Protein AF-L5N7V8-F1 (afdb_monomer_lite)

Radius of gyration: 21.89 Å; chains: 1; bounding box: 56×43×58 Å

Sequence (248 aa):
MGAIWVKRGDLVARTGDVVGYKSGLGLTKEEFDDIIPKEYHNYWHGENNGMLRIRSEEFEEIIAHSLYEVGNIQTPSIAPSSIRLFHKYKGNEELLYIFEELFREFIELLKSSTEAPKVLKKNTIDPSPVIIKAKEKYGLSGLIVAQDIIEGHISDNHRNPWNKIRRIKWKDTKELKGLFKDESLETLYGKFLDQRYIDYLDKNFDSLGNIHWRKFEGLTCEFFERQGYKVEIGEGRNDDGGIDARVW

Secondary structure (DSSP, 8-state):
--EEEEEHHHHHHHHHHHHHHHHSEE--HHHHHHHS-GGGHHHHSS-TT-EEEEEHHHHHHHHHHHHHHTTSSS----S-HHHHHHHHHTT-HHHHHHHHHHHHHHHHHHHHHHH-TTGGGS-----HHHHHHHHHHHHHHHHHHHHHHHHHHHHHHHH-TTS---SS--SS-EETTHHHH------SSSSSS-HHHHHHHHH-GGGGGGS-HHHHHHHHHHHHHHTT--EEE---SS-TT---EEE-

pLDDT: mean 91.47, std 10.76, range [45.59, 98.12]

Foldseek 3Di:
DDKDKDFLLVLLVLLQVLLCQFLLEGEDLVRLVVQFDPVCCVSNDDDRRDIDIDGLVVSLLRLLSSCVLLLNAVDSDLPQLLVVLCVVPVVPPVLNVLLVVLLVVVVVQVVVCVPDPVNVVPPDRDLVVSLVVLCVVPNPSRNVSSVSSVVSVLRSQSSRSVDSRHPDRDPHHHYLCCQQPPLDQDEPCFDRHHVSNVSNCVSVVVCLVRGDPNSVLSVVQRVLVVVVWDKDAWPDDDDDPDDGMDTD

Structure (mmCIF, N/CA/C/O backbone):
data_AF-L5N7V8-F1
#
_entry.id   AF-L5N7V8-F1
#
loop_
_atom_site.group_PDB
_atom_site.id
_atom_site.type_symbol
_atom_site.label_atom_id
_atom_site.label_alt_id
_atom_site.label_comp_id
_atom_site.label_asym_id
_atom_site.label_entity_id
_atom_site.label_seq_id
_atom_site.pdbx_PDB_ins_code
_atom_site.Cartn_x
_atom_site.Cartn_y
_atom_site.Cartn_z
_atom_site.occupancy
_atom_site.B_iso_or_equiv
_atom_site.auth_seq_id
_atom_site.auth_comp_id
_atom_site.auth_asym_id
_atom_site.auth_atom_id
_atom_site.pdbx_PDB_model_num
ATOM 1 N N . MET A 1 1 ? -25.126 9.885 -4.438 1.00 58.41 1 MET A N 1
ATOM 2 C CA . MET A 1 1 ? -24.022 9.401 -5.287 1.00 58.41 1 MET A CA 1
ATOM 3 C C . MET A 1 1 ? -23.863 10.337 -6.469 1.00 58.41 1 MET A C 1
ATOM 5 O O . MET A 1 1 ? -24.844 10.594 -7.169 1.00 58.41 1 MET A O 1
ATOM 9 N N . GLY A 1 2 ? -22.683 10.942 -6.595 1.00 85.69 2 GLY A N 1
ATOM 10 C CA . GLY A 1 2 ? -22.372 11.954 -7.606 1.00 85.69 2 GLY A CA 1
ATOM 11 C C . GLY A 1 2 ? -22.024 11.339 -8.962 1.00 85.69 2 GLY A C 1
ATOM 12 O O . GLY A 1 2 ? -21.890 10.127 -9.105 1.00 85.69 2 GLY A O 1
ATOM 13 N N . ALA A 1 3 ? -21.902 12.177 -9.985 1.00 90.00 3 ALA A N 1
ATOM 14 C CA . ALA A 1 3 ? -21.289 11.794 -11.252 1.00 90.00 3 ALA A CA 1
ATOM 15 C C . ALA A 1 3 ? -20.381 12.931 -11.707 1.00 90.00 3 ALA A C 1
ATOM 17 O O . ALA A 1 3 ? -20.714 14.102 -11.504 1.00 90.00 3 ALA A O 1
ATOM 18 N N . ILE A 1 4 ? -19.263 12.583 -12.331 1.00 92.00 4 ILE A N 1
ATOM 19 C CA . ILE A 1 4 ? -18.337 13.544 -12.921 1.00 92.00 4 ILE A CA 1
ATOM 20 C C . ILE A 1 4 ? -18.424 13.456 -14.442 1.00 92.00 4 ILE A C 1
ATOM 22 O O . ILE A 1 4 ? -18.567 12.374 -15.011 1.00 92.00 4 ILE A O 1
ATOM 26 N N . TRP A 1 5 ? -18.352 14.617 -15.084 1.00 94.56 5 TRP A N 1
ATOM 27 C CA . TRP A 1 5 ? -18.156 14.729 -16.522 1.00 94.56 5 TRP A CA 1
ATOM 28 C C . TRP A 1 5 ? -16.687 15.036 -16.764 1.00 94.56 5 TRP A C 1
ATOM 30 O O . TRP A 1 5 ? -16.163 16.001 -16.207 1.00 94.56 5 TRP A O 1
ATOM 40 N N . VAL A 1 6 ? -16.014 14.190 -17.532 1.00 95.94 6 VAL A N 1
ATOM 41 C CA . VAL A 1 6 ? -14.561 14.248 -17.695 1.00 95.94 6 VAL A CA 1
ATOM 42 C C . VAL A 1 6 ? -14.180 13.764 -19.086 1.00 95.94 6 VAL A C 1
ATOM 44 O O . VAL A 1 6 ? -14.834 12.880 -19.639 1.00 95.94 6 VAL A O 1
ATOM 47 N N . LYS A 1 7 ? -13.129 14.335 -19.676 1.00 97.06 7 LYS A N 1
ATOM 48 C CA . LYS A 1 7 ? -12.560 13.764 -20.899 1.00 97.06 7 LYS A CA 1
ATOM 49 C C . LYS A 1 7 ? -11.835 12.470 -20.554 1.00 97.06 7 LYS A C 1
ATOM 51 O O . LYS A 1 7 ? -11.195 12.375 -19.510 1.00 97.06 7 LYS A O 1
ATOM 56 N N . ARG A 1 8 ? -11.871 11.492 -21.453 1.00 96.19 8 ARG A N 1
ATOM 57 C CA . ARG A 1 8 ? -11.176 10.212 -21.262 1.00 96.19 8 ARG A CA 1
ATOM 58 C C . ARG A 1 8 ? -9.691 10.376 -20.925 1.00 96.19 8 ARG A C 1
ATOM 60 O O . ARG A 1 8 ? -9.213 9.752 -19.986 1.00 96.19 8 ARG A O 1
ATOM 67 N N . GLY A 1 9 ? -8.979 11.242 -21.647 1.00 95.94 9 GLY A N 1
ATOM 68 C CA . GLY A 1 9 ? -7.562 11.506 -21.379 1.00 95.94 9 GLY A CA 1
ATOM 69 C C . GLY A 1 9 ? -7.315 12.034 -19.961 1.00 95.94 9 GLY A C 1
ATOM 70 O O . GLY A 1 9 ? -6.382 11.588 -19.299 1.00 95.94 9 GLY A O 1
ATOM 71 N N . ASP A 1 10 ? -8.197 12.907 -19.468 1.00 95.88 10 ASP A N 1
ATOM 72 C CA . ASP A 1 10 ? -8.101 13.472 -18.118 1.00 95.88 10 ASP A CA 1
ATOM 73 C C . ASP A 1 10 ? -8.393 12.414 -17.040 1.00 95.88 10 ASP A C 1
ATOM 75 O O . ASP A 1 10 ? -7.778 12.433 -15.977 1.00 95.88 10 ASP A O 1
ATOM 79 N N . LEU A 1 11 ? -9.304 11.469 -17.308 1.00 95.75 11 LEU A N 1
ATOM 80 C CA . LEU A 1 11 ? -9.581 10.342 -16.411 1.00 95.75 11 LEU A CA 1
ATOM 81 C C . LEU A 1 11 ? -8.349 9.438 -16.252 1.00 95.75 11 LEU A C 1
ATOM 83 O O . LEU A 1 11 ? -7.981 9.097 -15.125 1.00 95.75 11 LEU A O 1
ATOM 87 N N . VAL A 1 12 ? -7.707 9.081 -17.368 1.00 96.06 12 VAL A N 1
ATOM 88 C CA . VAL A 1 12 ? -6.490 8.251 -17.384 1.00 96.06 12 VAL A CA 1
ATOM 89 C C . VAL A 1 12 ? -5.347 8.968 -16.666 1.00 96.06 12 VAL A C 1
ATOM 91 O O . VAL A 1 12 ? -4.743 8.402 -15.757 1.00 96.06 12 VAL A O 1
ATOM 94 N N . ALA A 1 13 ? -5.102 10.239 -17.000 1.00 96.06 13 ALA A N 1
ATOM 95 C CA . ALA A 1 13 ? -4.059 11.041 -16.363 1.00 96.06 13 ALA A CA 1
ATOM 96 C C . ALA A 1 13 ? -4.283 11.168 -14.850 1.00 96.06 13 ALA A C 1
ATOM 98 O O . ALA A 1 13 ? -3.386 10.888 -14.059 1.00 96.06 13 ALA A O 1
ATOM 99 N N . ARG A 1 14 ? -5.512 11.491 -14.430 1.00 95.56 14 ARG A N 1
ATOM 100 C CA . ARG A 1 14 ? -5.860 11.609 -13.010 1.00 95.56 14 ARG A CA 1
ATOM 101 C C . ARG A 1 14 ? -5.717 10.284 -12.262 1.00 95.56 14 ARG A C 1
ATOM 103 O O . ARG A 1 14 ? -5.357 10.292 -11.087 1.00 95.56 14 ARG A O 1
ATOM 110 N N . THR A 1 15 ? -6.004 9.161 -12.917 1.00 96.69 15 THR A N 1
ATOM 111 C CA . THR A 1 15 ? -5.773 7.826 -12.348 1.00 96.69 15 THR A CA 1
ATOM 112 C C . THR A 1 15 ? -4.288 7.605 -12.090 1.00 96.69 15 THR A C 1
ATOM 114 O O . THR A 1 15 ? -3.916 7.286 -10.960 1.00 96.69 15 THR A O 1
ATOM 117 N N . GLY A 1 16 ? -3.443 7.890 -13.086 1.00 96.62 16 GLY A N 1
ATOM 118 C CA . GLY A 1 16 ? -1.986 7.853 -12.950 1.00 96.62 16 GLY A CA 1
ATOM 119 C C . GLY A 1 16 ? -1.470 8.740 -11.817 1.00 96.62 16 GLY A C 1
ATOM 120 O O . GLY A 1 16 ? -0.715 8.270 -10.968 1.00 96.62 16 GLY A O 1
ATOM 121 N N . ASP A 1 17 ? -1.949 9.982 -11.732 1.00 95.88 17 ASP A N 1
ATOM 122 C CA . ASP A 1 17 ? -1.555 10.925 -10.681 1.00 95.88 17 ASP A CA 1
ATOM 123 C C . ASP A 1 17 ? -1.913 10.416 -9.280 1.00 95.88 17 ASP A C 1
ATOM 125 O O . ASP A 1 17 ? -1.102 10.489 -8.356 1.00 95.88 17 ASP A O 1
ATOM 129 N N . VAL A 1 18 ? -3.131 9.899 -9.091 1.00 96.56 18 VAL A N 1
ATOM 130 C CA . VAL A 1 18 ? -3.592 9.413 -7.782 1.00 96.56 18 VAL A CA 1
ATOM 131 C C . VAL A 1 18 ? -2.837 8.150 -7.372 1.00 96.56 18 VAL A C 1
ATOM 133 O O . VAL A 1 18 ? -2.386 8.060 -6.224 1.00 96.56 18 VAL A O 1
ATOM 136 N N . VAL A 1 19 ? -2.679 7.196 -8.293 1.00 97.00 19 VAL A N 1
ATOM 137 C CA . VAL A 1 19 ? -1.946 5.947 -8.047 1.00 97.00 19 VAL A CA 1
ATOM 138 C C . VAL A 1 19 ? -0.483 6.254 -7.752 1.00 97.00 19 VAL A C 1
ATOM 140 O O . VAL A 1 19 ? 0.012 5.834 -6.706 1.00 97.00 19 VAL A O 1
ATOM 143 N N . GLY A 1 20 ? 0.178 7.069 -8.575 1.00 96.50 20 GLY A N 1
ATOM 144 C CA . GLY A 1 20 ? 1.561 7.491 -8.361 1.00 96.50 20 GLY A CA 1
ATOM 145 C C . GLY A 1 20 ? 1.749 8.271 -7.063 1.00 96.50 20 GLY A C 1
ATOM 146 O O . GLY A 1 20 ? 2.687 8.017 -6.313 1.00 96.50 20 GLY A O 1
ATOM 147 N N . TYR A 1 21 ? 0.817 9.156 -6.704 1.00 95.94 21 TYR A N 1
ATOM 148 C CA . TYR A 1 21 ? 0.898 9.919 -5.456 1.00 95.94 21 TYR A CA 1
ATOM 149 C C . TYR A 1 21 ? 0.794 9.051 -4.190 1.00 95.94 21 TYR A C 1
ATOM 151 O O . TYR A 1 21 ? 1.471 9.331 -3.187 1.00 95.94 21 TYR A O 1
ATOM 159 N N . LYS A 1 22 ? -0.084 8.037 -4.210 1.00 96.06 22 LYS A N 1
ATOM 160 C CA . LYS A 1 22 ? -0.379 7.166 -3.057 1.00 96.06 22 LYS A CA 1
ATOM 161 C C . LYS A 1 22 ? 0.594 5.987 -2.953 1.00 96.06 22 LYS A C 1
ATOM 163 O O . LYS A 1 22 ? 1.067 5.703 -1.850 1.00 96.06 22 LYS A O 1
ATOM 168 N N . SER A 1 23 ? 0.924 5.347 -4.074 1.00 96.50 23 SER A N 1
ATOM 169 C CA . SER A 1 23 ? 1.853 4.209 -4.132 1.00 96.50 23 SER A CA 1
ATOM 170 C C . SER A 1 23 ? 3.317 4.622 -4.278 1.00 96.50 23 SER A C 1
ATOM 172 O O . SER A 1 23 ? 4.201 3.866 -3.901 1.00 96.50 23 SER A O 1
ATOM 174 N N . GLY A 1 24 ? 3.587 5.824 -4.795 1.00 96.69 24 GLY A N 1
ATOM 175 C CA . GLY A 1 24 ? 4.936 6.253 -5.163 1.00 96.69 24 GLY A CA 1
ATOM 176 C C . GLY A 1 24 ? 5.462 5.578 -6.432 1.00 96.69 24 GLY A C 1
ATOM 177 O O . GLY A 1 24 ? 6.633 5.780 -6.759 1.00 96.69 24 GLY A O 1
ATOM 178 N N . LEU A 1 25 ? 4.634 4.784 -7.118 1.00 97.19 25 LEU A N 1
ATOM 179 C CA . LEU A 1 25 ? 4.967 4.035 -8.322 1.00 97.19 25 LEU A CA 1
ATOM 180 C C . LEU A 1 25 ? 4.251 4.652 -9.535 1.00 97.19 25 LEU A C 1
ATOM 182 O O . LEU A 1 25 ? 3.027 4.767 -9.557 1.00 97.19 25 LEU A O 1
ATOM 186 N N . GLY A 1 26 ? 5.025 5.087 -10.523 1.00 97.12 26 GLY A N 1
ATOM 187 C CA . GLY A 1 26 ? 4.544 5.619 -11.791 1.00 97.12 26 GLY A CA 1
ATOM 188 C C . GLY A 1 26 ? 4.386 4.501 -12.812 1.00 97.12 26 GLY A C 1
ATOM 189 O O . GLY A 1 26 ? 5.296 3.689 -12.984 1.00 97.12 26 GLY A O 1
ATOM 190 N N . LEU A 1 27 ? 3.231 4.470 -13.469 1.00 97.50 27 LEU A N 1
ATOM 191 C CA . LEU A 1 27 ? 2.900 3.507 -14.511 1.00 97.50 27 LEU A CA 1
ATOM 192 C C . LEU A 1 27 ? 2.643 4.246 -15.824 1.00 97.50 27 LEU A C 1
ATOM 194 O O . LEU A 1 27 ? 2.090 5.350 -15.852 1.00 97.50 27 LEU A O 1
ATOM 198 N N . THR A 1 28 ? 3.039 3.607 -16.913 1.00 95.19 28 THR A N 1
ATOM 199 C CA . THR A 1 28 ? 2.673 3.966 -18.281 1.00 95.19 28 THR A CA 1
ATOM 200 C C . THR A 1 28 ? 1.216 3.605 -18.560 1.00 95.19 28 THR A C 1
ATOM 202 O O . THR A 1 28 ? 0.580 2.865 -17.809 1.00 95.19 28 THR A O 1
ATOM 205 N N . LYS A 1 29 ? 0.660 4.134 -19.655 1.00 92.25 29 LYS A N 1
ATOM 206 C CA . LYS A 1 29 ? -0.713 3.804 -20.048 1.00 92.25 29 LYS A CA 1
ATOM 207 C C . LYS A 1 29 ? -0.850 2.315 -20.363 1.00 92.25 29 LYS A C 1
ATOM 209 O O . LYS A 1 29 ? -1.843 1.720 -19.978 1.00 92.25 29 LYS A O 1
ATOM 214 N N . GLU A 1 30 ? 0.152 1.740 -21.014 1.00 93.81 30 GLU A N 1
ATOM 215 C CA . GLU A 1 30 ? 0.191 0.328 -21.380 1.00 93.81 30 GLU A CA 1
ATOM 216 C C . GLU A 1 30 ? 0.205 -0.565 -20.130 1.00 93.81 30 GLU A C 1
ATOM 2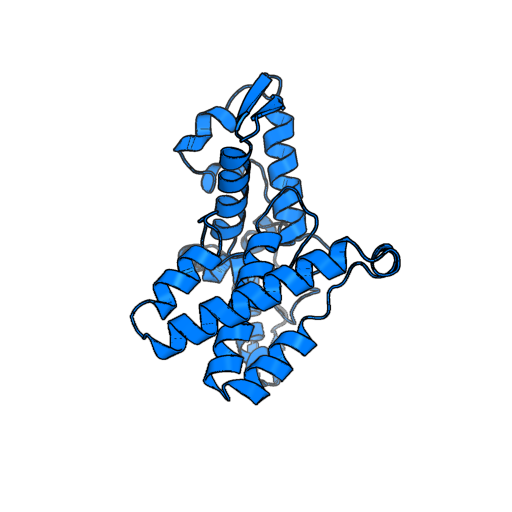18 O O . GLU A 1 30 ? -0.563 -1.513 -20.052 1.00 93.81 30 GLU A O 1
ATOM 223 N N . GLU A 1 31 ? 0.993 -0.210 -19.109 1.00 96.12 31 GLU A N 1
ATOM 224 C CA . GLU A 1 31 ? 0.982 -0.926 -17.821 1.00 96.12 31 GLU A CA 1
ATOM 225 C C . GLU A 1 31 ? -0.365 -0.781 -17.094 1.00 96.12 31 GLU A C 1
ATOM 227 O O . GLU A 1 31 ? -0.807 -1.708 -16.419 1.00 96.12 31 GLU A O 1
ATOM 232 N N . PHE A 1 32 ? -1.048 0.362 -17.231 1.00 96.69 32 PHE A N 1
ATOM 233 C CA . PHE A 1 32 ? -2.415 0.487 -16.731 1.00 96.69 32 PHE A CA 1
ATOM 234 C C . PHE A 1 32 ? -3.415 -0.361 -17.525 1.00 96.69 32 PHE A C 1
ATOM 236 O O . PHE A 1 32 ? -4.308 -0.947 -16.921 1.00 96.69 32 PHE A O 1
ATOM 243 N N . ASP A 1 33 ? -3.288 -0.440 -18.851 1.00 94.50 33 ASP A N 1
ATOM 244 C CA . ASP A 1 33 ? -4.186 -1.232 -19.702 1.00 94.50 33 ASP A CA 1
ATOM 245 C C . ASP A 1 33 ? -4.232 -2.710 -19.253 1.00 94.50 33 ASP A C 1
ATOM 247 O O . ASP A 1 33 ? -5.290 -3.340 -19.336 1.00 94.50 33 ASP A O 1
ATOM 251 N N . ASP A 1 34 ? -3.127 -3.225 -18.704 1.00 93.62 34 ASP A N 1
ATOM 252 C CA . ASP A 1 34 ? -3.019 -4.591 -18.179 1.00 93.62 34 ASP A CA 1
ATOM 253 C C . ASP A 1 34 ? -3.746 -4.804 -16.837 1.00 93.62 34 ASP A C 1
ATOM 255 O O . ASP A 1 34 ? -4.238 -5.905 -16.576 1.00 93.62 34 ASP A O 1
ATOM 259 N N . ILE A 1 35 ? -3.838 -3.772 -15.987 1.00 95.44 35 ILE A N 1
ATOM 260 C CA . ILE A 1 35 ? -4.396 -3.887 -14.624 1.00 95.44 35 ILE A CA 1
ATOM 261 C C . ILE A 1 35 ? -5.801 -3.296 -14.477 1.00 95.44 35 ILE A C 1
ATOM 263 O O . ILE A 1 35 ? -6.455 -3.513 -13.460 1.00 95.44 35 ILE A O 1
ATOM 267 N N . ILE A 1 36 ? -6.287 -2.512 -15.442 1.00 95.56 36 ILE A N 1
ATOM 268 C CA . ILE A 1 36 ? -7.619 -1.908 -15.337 1.00 95.56 36 ILE A CA 1
ATOM 269 C C . ILE A 1 36 ? -8.706 -2.985 -15.505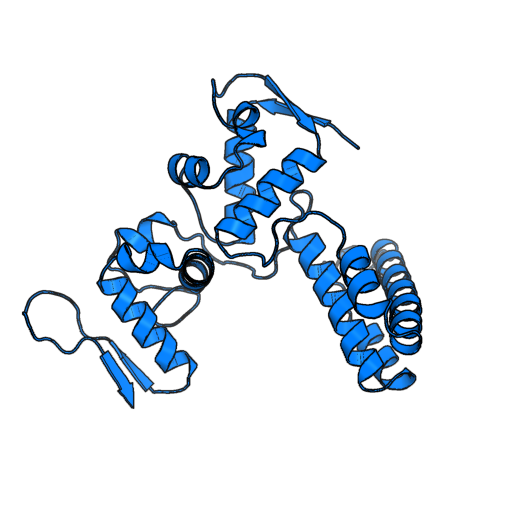 1.00 95.56 36 ILE A C 1
ATOM 271 O O . ILE A 1 36 ? -8.674 -3.743 -16.482 1.00 95.56 36 ILE A O 1
ATOM 275 N N . PRO A 1 37 ? -9.721 -3.029 -14.614 1.00 94.12 37 PRO A N 1
ATOM 276 C CA . PRO A 1 37 ? -10.788 -4.018 -14.708 1.00 94.12 37 PRO A CA 1
ATOM 277 C C . PRO A 1 37 ? -11.547 -3.929 -16.029 1.00 94.12 37 PRO A C 1
ATOM 279 O O . PRO A 1 37 ? -11.868 -2.840 -16.518 1.00 94.12 37 PRO A O 1
ATOM 282 N N . LYS A 1 38 ? -11.890 -5.097 -16.578 1.00 94.25 38 LYS A N 1
ATOM 283 C CA . LYS A 1 38 ? -12.555 -5.229 -17.884 1.00 94.25 38 LYS A CA 1
ATOM 284 C C . LYS A 1 38 ? -13.888 -4.488 -17.940 1.00 94.25 38 LYS A C 1
ATOM 286 O O . LYS A 1 38 ? -14.249 -3.937 -18.976 1.00 94.25 38 LYS A O 1
ATOM 291 N N . GLU A 1 39 ? -14.610 -4.431 -16.828 1.00 94.94 39 GLU A N 1
ATOM 292 C CA . GLU A 1 39 ? -15.863 -3.691 -16.691 1.00 94.94 39 GLU A CA 1
ATOM 293 C C . GLU A 1 39 ? -15.706 -2.175 -16.914 1.00 94.94 39 GLU A C 1
ATOM 295 O O . GLU A 1 39 ? -16.653 -1.530 -17.367 1.00 94.94 39 GLU A O 1
ATOM 300 N N . TYR A 1 40 ? -14.514 -1.609 -16.694 1.00 95.06 40 TYR A N 1
ATOM 301 C CA . TYR A 1 40 ? -14.233 -0.181 -16.891 1.00 95.06 40 TYR A CA 1
ATOM 302 C C . TYR A 1 40 ? -13.498 0.127 -18.204 1.00 95.06 40 TYR A C 1
ATOM 304 O O . TYR A 1 40 ? -13.184 1.288 -18.475 1.00 95.06 40 TYR A O 1
ATOM 312 N N . HIS A 1 41 ? -13.280 -0.866 -19.075 1.00 94.62 41 HIS A N 1
ATOM 313 C CA . HIS A 1 41 ? -12.604 -0.686 -20.372 1.00 94.62 41 HIS A CA 1
ATOM 314 C C . HIS A 1 41 ? -13.269 0.370 -21.265 1.00 94.62 41 HIS A C 1
ATOM 316 O O . HIS A 1 41 ? -12.578 1.085 -21.985 1.00 94.62 41 HIS A O 1
ATOM 322 N N . ASN A 1 42 ? -14.589 0.555 -21.169 1.00 92.88 42 ASN A N 1
ATOM 323 C CA . ASN A 1 42 ? -15.309 1.600 -21.914 1.00 92.88 42 ASN A CA 1
ATOM 324 C C . ASN A 1 42 ? -14.957 3.030 -21.461 1.00 92.88 42 ASN A C 1
ATOM 326 O O . ASN A 1 42 ? -15.019 3.978 -22.255 1.00 92.88 42 ASN A O 1
ATOM 330 N N . TYR A 1 43 ? -14.595 3.195 -20.185 1.00 92.81 43 TYR A N 1
ATOM 331 C CA . TYR A 1 43 ? -14.087 4.460 -19.657 1.00 92.81 43 TYR A CA 1
ATOM 332 C C . TYR A 1 43 ? -12.614 4.660 -20.008 1.00 92.81 43 TYR A C 1
ATOM 334 O O . TYR A 1 43 ? -12.184 5.795 -20.194 1.00 92.81 43 TYR A O 1
ATOM 342 N N . TRP A 1 44 ? -11.859 3.569 -20.125 1.00 94.56 44 TRP A N 1
ATOM 343 C CA . TRP A 1 44 ? -10.409 3.599 -20.277 1.00 94.56 44 TRP A CA 1
ATOM 344 C C . TRP A 1 44 ? -9.941 3.722 -21.736 1.00 94.56 44 TRP A C 1
ATOM 346 O O . TRP A 1 44 ? -9.120 4.581 -22.071 1.00 94.56 44 TRP A O 1
ATOM 356 N N . HIS A 1 45 ? -10.513 2.921 -22.637 1.00 93.38 45 HIS A N 1
ATOM 357 C CA . HIS A 1 45 ? -10.133 2.875 -24.048 1.00 93.38 45 HIS A CA 1
ATOM 358 C C . HIS A 1 45 ? -11.022 3.768 -24.925 1.00 93.38 45 HIS A C 1
ATOM 360 O O . HIS A 1 45 ? -12.199 4.005 -24.644 1.00 93.38 45 HIS A O 1
ATOM 366 N N . GLY A 1 46 ? -10.440 4.278 -26.014 1.00 91.94 46 GLY A N 1
ATOM 367 C CA . GLY A 1 46 ? -11.088 5.174 -26.975 1.00 91.94 46 GLY A CA 1
ATOM 368 C C . GLY A 1 46 ? -10.381 6.523 -27.111 1.00 91.94 46 GLY A C 1
ATOM 369 O O . GLY A 1 46 ? -9.278 6.726 -26.607 1.00 91.94 46 GLY A O 1
ATOM 370 N N . GLU A 1 47 ? -11.022 7.466 -27.800 1.00 94.25 47 GLU A N 1
ATOM 371 C CA . GLU A 1 47 ? -10.432 8.778 -28.085 1.00 94.25 47 GLU A CA 1
ATOM 372 C C . GLU A 1 47 ? -10.248 9.628 -26.821 1.00 94.25 47 GLU A C 1
ATOM 374 O O . GLU A 1 47 ? -11.191 9.832 -26.055 1.00 94.25 47 GLU A O 1
ATOM 379 N N . ASN A 1 48 ? -9.064 10.210 -26.623 1.00 92.75 48 ASN A N 1
ATOM 380 C CA . ASN A 1 48 ? -8.758 10.999 -25.421 1.00 92.75 48 ASN A CA 1
ATOM 381 C C . ASN A 1 48 ? -9.721 12.182 -25.197 1.00 92.75 48 ASN A C 1
ATOM 383 O O . ASN A 1 48 ? -10.013 12.524 -24.053 1.00 92.75 48 ASN A O 1
ATOM 387 N N . ASN A 1 49 ? -10.244 12.783 -26.271 1.00 94.81 49 ASN A N 1
ATOM 388 C CA . ASN A 1 49 ? -11.165 13.923 -26.201 1.00 94.81 49 ASN A CA 1
ATOM 389 C C . ASN A 1 49 ? -12.637 13.533 -26.001 1.00 94.81 49 ASN A C 1
ATOM 391 O O . ASN A 1 49 ? -13.476 14.420 -25.840 1.00 94.81 49 ASN A O 1
ATOM 395 N N . GLY A 1 50 ? -12.962 12.237 -25.998 1.00 94.06 50 GLY A N 1
ATOM 396 C CA . GLY A 1 50 ? -14.321 11.770 -25.751 1.00 94.06 50 GLY A CA 1
ATOM 397 C C . GLY A 1 50 ? -14.780 12.148 -24.344 1.00 94.06 50 GLY A C 1
ATOM 398 O O . GLY A 1 50 ? -14.098 11.845 -23.364 1.00 94.06 50 GLY A O 1
ATOM 399 N N . MET A 1 51 ? -15.928 12.819 -24.251 1.00 96.31 51 MET A N 1
ATOM 400 C CA . MET A 1 51 ? -16.536 13.171 -22.971 1.00 96.31 51 MET A CA 1
ATOM 401 C C . MET A 1 51 ? -17.212 11.939 -22.367 1.00 96.31 51 MET A C 1
ATOM 403 O O . MET A 1 51 ? -18.030 11.288 -23.015 1.00 96.31 51 MET A O 1
ATOM 407 N N . LEU A 1 52 ? -16.886 11.647 -21.114 1.00 96.06 52 LEU A N 1
ATOM 408 C CA . LEU A 1 52 ? -17.436 10.547 -20.341 1.00 96.06 52 LEU A CA 1
ATOM 409 C C . LEU A 1 52 ? -18.236 11.088 -19.167 1.00 96.06 52 LEU A C 1
ATOM 411 O O . LEU A 1 52 ? -17.906 12.126 -18.589 1.00 96.06 52 LEU A O 1
ATOM 415 N N . ARG A 1 53 ? -19.262 10.335 -18.783 1.00 95.31 53 ARG A N 1
ATOM 416 C CA . ARG A 1 53 ? -19.911 10.469 -17.486 1.00 95.31 53 ARG A CA 1
ATOM 417 C C . ARG A 1 53 ? -19.610 9.207 -16.695 1.00 95.31 53 ARG A C 1
ATOM 419 O O . ARG A 1 53 ? -20.050 8.138 -17.101 1.00 95.31 53 ARG A O 1
ATOM 426 N N . ILE A 1 54 ? -18.906 9.351 -15.582 1.00 95.44 54 ILE A N 1
ATOM 427 C CA . ILE A 1 54 ? -18.577 8.250 -14.671 1.00 95.44 54 ILE A CA 1
ATOM 428 C C . ILE A 1 54 ? -19.140 8.573 -13.287 1.00 95.44 54 ILE A C 1
ATOM 430 O O . ILE A 1 54 ? -19.158 9.738 -12.859 1.00 95.44 54 ILE A O 1
ATOM 434 N N . ARG A 1 55 ? -19.685 7.567 -12.605 1.00 95.19 55 ARG A N 1
ATOM 435 C CA . ARG A 1 55 ? -20.118 7.708 -11.213 1.00 95.19 55 ARG A CA 1
ATOM 436 C C . ARG A 1 55 ? -18.903 7.939 -10.326 1.00 95.19 55 ARG A C 1
ATOM 438 O O . ARG A 1 55 ? -17.801 7.483 -10.619 1.00 95.19 55 ARG A O 1
ATOM 445 N N . SER A 1 56 ? -19.103 8.664 -9.232 1.00 93.31 56 SER A N 1
ATOM 446 C CA . SER A 1 56 ? -18.020 8.886 -8.273 1.00 93.31 56 SER A CA 1
ATOM 447 C C . SER A 1 56 ? -17.477 7.561 -7.737 1.00 93.31 56 SER A C 1
ATOM 449 O O . SER A 1 56 ? -16.269 7.412 -7.618 1.00 93.31 56 SER A O 1
ATOM 451 N N . GLU A 1 57 ? -18.362 6.599 -7.498 1.00 94.25 57 GLU A N 1
ATOM 452 C CA . GLU A 1 57 ? -18.056 5.283 -6.944 1.00 94.25 57 GLU A CA 1
ATOM 453 C C . GLU A 1 57 ? -17.283 4.405 -7.943 1.00 94.25 57 GLU A C 1
ATOM 455 O O . GLU A 1 57 ? -16.291 3.798 -7.565 1.00 94.25 57 GLU A O 1
ATOM 460 N N . GLU A 1 58 ? -17.638 4.434 -9.233 1.00 95.62 58 GLU A N 1
ATOM 461 C CA . GLU A 1 58 ? -16.881 3.732 -10.287 1.00 95.62 58 GLU A CA 1
ATOM 462 C C . GLU A 1 58 ? -15.442 4.263 -10.391 1.00 95.62 58 GLU A C 1
ATOM 464 O O . GLU A 1 58 ? -14.497 3.504 -10.592 1.00 95.62 58 GLU A O 1
ATOM 469 N N . PHE A 1 59 ? -15.244 5.575 -10.213 1.00 95.38 59 PHE A N 1
ATOM 470 C CA . PHE A 1 59 ? -13.894 6.135 -10.163 1.00 95.38 59 PHE A CA 1
ATOM 471 C C . PHE A 1 59 ? -13.128 5.687 -8.908 1.00 95.38 59 PHE A C 1
ATOM 473 O O . PHE A 1 59 ? -11.933 5.415 -8.988 1.00 95.38 59 PHE A O 1
ATOM 480 N N . GLU A 1 60 ? -13.794 5.577 -7.755 1.00 95.88 60 GLU A N 1
ATOM 481 C CA . GLU A 1 60 ? -13.181 5.006 -6.547 1.00 95.88 60 GLU A CA 1
ATOM 482 C C . GLU A 1 60 ? -12.764 3.548 -6.752 1.00 95.88 60 GLU A C 1
ATOM 484 O O . GLU A 1 60 ? -11.674 3.170 -6.322 1.00 95.88 60 GLU A O 1
ATOM 489 N N . GLU A 1 61 ? -13.590 2.754 -7.435 1.00 96.50 61 GLU A N 1
ATOM 490 C CA . GLU A 1 61 ? -13.320 1.349 -7.754 1.00 96.50 61 GLU A CA 1
ATOM 491 C C . GLU A 1 61 ? -12.108 1.201 -8.679 1.00 96.50 61 GLU A C 1
ATOM 493 O O . GLU A 1 61 ? -11.216 0.409 -8.374 1.00 96.50 61 GLU A O 1
ATOM 498 N N . ILE A 1 62 ? -12.005 2.019 -9.736 1.00 97.06 62 ILE A N 1
ATOM 499 C CA . ILE A 1 62 ? -10.829 2.048 -10.627 1.00 97.06 62 ILE A CA 1
ATOM 500 C C . ILE A 1 62 ? -9.546 2.324 -9.831 1.00 97.06 62 ILE A C 1
ATOM 502 O O . ILE A 1 62 ? -8.537 1.636 -10.006 1.00 97.06 62 ILE A O 1
ATOM 506 N N . ILE A 1 63 ? -9.575 3.313 -8.932 1.00 97.31 63 ILE A N 1
ATOM 507 C CA . ILE A 1 63 ? -8.409 3.688 -8.123 1.00 97.31 63 ILE A CA 1
ATOM 508 C C . ILE A 1 63 ? -8.056 2.594 -7.119 1.00 97.31 63 ILE A C 1
ATOM 510 O O . ILE A 1 63 ? -6.885 2.234 -6.998 1.00 97.31 63 ILE A O 1
ATOM 514 N N . ALA A 1 64 ? -9.043 2.061 -6.399 1.00 97.25 64 ALA A N 1
ATOM 515 C CA . ALA A 1 64 ? -8.817 1.002 -5.425 1.00 97.25 64 ALA A CA 1
ATOM 516 C C . ALA A 1 64 ? -8.271 -0.261 -6.101 1.00 97.25 64 ALA A C 1
ATOM 518 O O . ALA A 1 64 ? -7.324 -0.854 -5.590 1.00 97.25 64 ALA A O 1
ATOM 519 N N . HIS A 1 65 ? -8.799 -0.628 -7.269 1.00 97.75 65 HIS A N 1
ATOM 520 C CA . HIS A 1 65 ? -8.284 -1.753 -8.037 1.00 97.75 65 HIS A CA 1
ATOM 521 C C . HIS A 1 65 ? -6.850 -1.508 -8.511 1.00 97.75 65 HIS A C 1
ATOM 523 O O . HIS A 1 65 ? -5.982 -2.334 -8.266 1.00 97.75 65 HIS A O 1
ATOM 529 N N . SER A 1 66 ? -6.561 -0.335 -9.077 1.00 97.88 66 SER A N 1
ATOM 530 C CA . SER A 1 66 ? -5.204 -0.001 -9.529 1.00 97.88 66 SER A CA 1
ATOM 531 C C . SER A 1 66 ? -4.188 -0.032 -8.382 1.00 97.88 66 SER A C 1
ATOM 533 O O . SER A 1 66 ? -3.106 -0.591 -8.522 1.00 97.88 66 SER A O 1
ATOM 535 N N . LEU A 1 67 ? -4.538 0.530 -7.217 1.00 97.94 67 LEU A N 1
ATOM 536 C CA . LEU A 1 67 ? -3.697 0.477 -6.015 1.00 97.94 67 LEU A CA 1
ATOM 537 C C . LEU A 1 67 ? -3.512 -0.952 -5.494 1.00 97.94 67 LEU A C 1
ATOM 539 O O . LEU A 1 67 ? -2.471 -1.258 -4.916 1.00 97.94 67 LEU A O 1
ATOM 543 N N . TYR A 1 68 ? -4.527 -1.801 -5.648 1.00 97.81 68 TYR A N 1
ATOM 544 C CA . TYR A 1 68 ? -4.471 -3.202 -5.252 1.00 97.81 68 TYR A CA 1
ATOM 545 C C . TYR A 1 68 ? -3.548 -4.001 -6.172 1.00 97.81 68 TYR A C 1
ATOM 547 O O . TYR A 1 68 ? -2.709 -4.739 -5.667 1.00 97.81 68 TYR A O 1
ATOM 555 N N . GLU A 1 69 ? -3.644 -3.813 -7.488 1.00 97.88 69 GLU A N 1
ATOM 556 C CA . GLU A 1 69 ? -2.809 -4.511 -8.472 1.00 97.88 69 GLU A CA 1
ATOM 557 C C . GLU A 1 69 ? -1.335 -4.100 -8.396 1.00 97.88 69 GLU A C 1
ATOM 559 O O . GLU A 1 69 ? -0.462 -4.931 -8.605 1.00 97.88 69 GLU A O 1
ATOM 564 N N . VAL A 1 70 ? -1.018 -2.872 -7.972 1.00 97.50 70 VAL A N 1
ATOM 565 C CA . VAL A 1 70 ? 0.379 -2.477 -7.687 1.00 97.50 70 VAL A CA 1
ATOM 566 C C . VAL A 1 70 ? 0.855 -2.858 -6.276 1.00 97.50 70 VAL A C 1
ATOM 568 O O . VAL A 1 70 ? 1.914 -2.407 -5.844 1.00 97.50 70 VAL A O 1
ATOM 571 N N . GLY A 1 71 ? 0.066 -3.631 -5.523 1.00 97.06 71 GLY A N 1
ATOM 572 C CA . GLY A 1 71 ? 0.410 -4.117 -4.180 1.00 97.06 71 GLY A CA 1
ATOM 573 C C . GLY A 1 71 ? 0.355 -3.072 -3.062 1.00 97.06 71 GLY A C 1
ATOM 574 O O . GLY A 1 71 ? 0.760 -3.329 -1.931 1.00 97.06 71 GLY A O 1
ATOM 575 N N . ASN A 1 72 ? -0.179 -1.878 -3.328 1.00 96.75 72 ASN A N 1
ATOM 576 C CA . ASN A 1 72 ? -0.197 -0.787 -2.353 1.00 96.75 72 ASN A CA 1
ATOM 577 C C . ASN A 1 72 ? -1.313 -0.913 -1.300 1.00 96.75 72 ASN A C 1
ATOM 579 O O . ASN A 1 72 ? -1.223 -0.330 -0.213 1.00 96.75 72 ASN A O 1
ATOM 583 N N . ILE A 1 73 ? -2.378 -1.655 -1.610 1.00 95.56 73 ILE A N 1
ATOM 584 C CA . ILE A 1 73 ? -3.452 -1.984 -0.667 1.00 95.56 73 ILE A CA 1
ATOM 585 C C . ILE A 1 73 ? -3.777 -3.476 -0.717 1.00 95.56 73 ILE A C 1
ATOM 587 O O . ILE A 1 73 ? -3.522 -4.146 -1.703 1.00 95.56 73 ILE A O 1
ATOM 591 N N . GLN A 1 74 ? -4.385 -3.987 0.353 1.00 91.81 74 GLN A N 1
ATOM 592 C CA . GLN A 1 74 ? -4.631 -5.424 0.545 1.00 91.81 74 GLN A CA 1
ATOM 593 C C . GLN A 1 74 ? -5.945 -5.925 -0.076 1.00 91.81 74 GLN A C 1
ATOM 595 O O . GLN A 1 74 ? -6.179 -7.124 -0.180 1.00 91.81 74 GLN A O 1
ATOM 600 N N . THR A 1 75 ? -6.850 -5.020 -0.449 1.00 91.88 75 THR A N 1
ATOM 601 C CA . THR A 1 75 ? -8.137 -5.378 -1.055 1.00 91.88 75 THR A CA 1
ATOM 602 C C . THR A 1 75 ? -8.609 -4.274 -2.000 1.00 91.88 75 THR A C 1
ATOM 604 O O . THR A 1 75 ? -8.516 -3.100 -1.623 1.00 91.88 75 THR A O 1
ATOM 607 N N . PRO A 1 76 ? -9.169 -4.620 -3.175 1.00 94.19 76 PRO A N 1
ATOM 608 C CA . PRO A 1 76 ? -9.710 -3.642 -4.117 1.00 94.19 76 PRO A CA 1
ATOM 609 C C . PRO A 1 76 ? -11.096 -3.123 -3.702 1.00 94.19 76 PRO A C 1
ATOM 611 O O . PRO A 1 76 ? -11.626 -2.209 -4.321 1.00 94.19 76 PRO A O 1
ATOM 614 N N . SER A 1 77 ? -11.715 -3.691 -2.658 1.00 92.12 77 SER A N 1
ATOM 615 C CA . SER A 1 77 ? -13.066 -3.307 -2.242 1.00 92.12 77 SER A CA 1
ATOM 616 C C . SER A 1 77 ? -13.113 -1.873 -1.712 1.00 92.12 77 SER A C 1
ATOM 618 O O . SER A 1 77 ? -12.387 -1.531 -0.778 1.00 92.12 77 SER A O 1
ATOM 620 N N . ILE A 1 78 ? -14.034 -1.063 -2.232 1.00 93.06 78 ILE A N 1
ATOM 621 C CA . ILE A 1 78 ? -14.339 0.275 -1.700 1.00 93.06 78 ILE A CA 1
ATOM 622 C C . ILE A 1 78 ? -15.325 0.243 -0.522 1.00 93.06 78 ILE A C 1
ATOM 624 O O . ILE A 1 78 ? -15.683 1.288 0.017 1.00 93.06 78 ILE A O 1
ATOM 628 N N . ALA A 1 79 ? -15.765 -0.948 -0.095 1.00 92.75 79 ALA A N 1
ATOM 629 C CA . ALA A 1 79 ? -16.665 -1.075 1.041 1.00 92.75 79 ALA A CA 1
ATOM 630 C C . ALA A 1 79 ? -16.013 -0.486 2.309 1.00 92.75 79 ALA A C 1
ATOM 632 O O . ALA A 1 79 ? -14.837 -0.778 2.585 1.00 92.75 79 ALA A O 1
ATOM 633 N N . PRO A 1 80 ? -16.765 0.302 3.103 1.00 92.44 80 PRO A N 1
ATOM 634 C CA . PRO A 1 80 ? -16.270 0.848 4.357 1.00 92.44 80 PRO A CA 1
ATOM 635 C C . PRO A 1 80 ? -15.719 -0.245 5.271 1.00 92.44 80 PRO A C 1
ATOM 637 O O . PRO A 1 80 ? -16.333 -1.304 5.450 1.00 92.44 80 PRO A O 1
ATOM 640 N N . SER A 1 81 ? -14.579 0.027 5.902 1.00 93.25 81 SER A N 1
ATOM 641 C CA . SER A 1 81 ? -13.939 -0.909 6.829 1.00 93.25 81 SER A CA 1
ATOM 642 C C . SER A 1 81 ? -14.848 -1.326 7.985 1.00 93.25 81 SER A C 1
ATOM 644 O O . SER A 1 81 ? -14.751 -2.462 8.441 1.00 93.25 81 SER A O 1
ATOM 646 N N . SER A 1 82 ? -15.781 -0.468 8.403 1.00 94.00 82 SER A N 1
ATOM 647 C CA . SER A 1 82 ? -16.768 -0.766 9.447 1.00 94.00 82 SER A CA 1
ATOM 648 C C . SER A 1 82 ? -17.631 -1.989 9.136 1.00 94.00 82 SER A C 1
ATOM 650 O O . SER A 1 82 ? -17.913 -2.766 10.042 1.00 94.00 82 SER A O 1
ATOM 652 N N . ILE A 1 83 ? -17.991 -2.219 7.869 1.00 94.56 83 ILE A N 1
ATOM 653 C CA . ILE A 1 83 ? -18.755 -3.408 7.455 1.00 94.56 83 ILE A CA 1
ATOM 654 C C . ILE A 1 83 ? -17.897 -4.663 7.639 1.00 94.56 83 ILE A C 1
ATOM 656 O O . ILE A 1 83 ? -18.346 -5.658 8.208 1.00 94.56 83 ILE A O 1
ATOM 660 N N . ARG A 1 84 ? -16.630 -4.612 7.207 1.00 93.31 84 ARG A N 1
ATOM 661 C CA . ARG A 1 84 ? -15.681 -5.720 7.387 1.00 93.31 84 ARG A CA 1
ATOM 662 C C . ARG A 1 84 ? -15.452 -6.017 8.870 1.00 93.31 84 ARG A C 1
ATOM 664 O O . ARG A 1 84 ? -15.469 -7.180 9.259 1.00 93.31 84 ARG A O 1
ATOM 671 N N . LEU A 1 85 ? -15.252 -4.984 9.688 1.00 95.94 85 LEU A N 1
ATOM 672 C CA . LEU A 1 85 ? -15.031 -5.125 11.129 1.00 95.94 85 LEU A CA 1
ATOM 673 C C . LEU A 1 85 ? -16.273 -5.663 11.847 1.00 95.94 85 LEU A C 1
ATOM 675 O O . LEU A 1 85 ? -16.148 -6.575 12.658 1.00 95.94 85 LEU A O 1
ATOM 679 N N . PHE A 1 86 ? -17.471 -5.206 11.476 1.00 96.62 86 PHE A N 1
ATOM 680 C CA . PHE A 1 86 ? -18.715 -5.796 11.967 1.00 96.62 86 PHE A CA 1
ATOM 681 C C . PHE A 1 86 ? -18.762 -7.301 11.672 1.00 96.62 86 PHE A C 1
ATOM 683 O O . PHE A 1 86 ? -19.000 -8.104 12.568 1.00 96.62 86 PHE A O 1
ATOM 690 N N . HIS A 1 87 ? -18.451 -7.718 10.440 1.00 95.75 87 HIS A N 1
ATOM 691 C CA . HIS A 1 87 ? -18.406 -9.140 10.091 1.00 95.75 87 HIS A CA 1
ATOM 692 C C . HIS A 1 87 ? -17.300 -9.925 10.813 1.00 95.75 87 HIS A C 1
ATOM 694 O O . HIS A 1 87 ? -17.505 -11.109 11.078 1.00 95.75 87 HIS A O 1
ATOM 700 N N . LYS A 1 88 ? -16.169 -9.288 11.146 1.00 95.94 88 LYS A N 1
ATOM 701 C CA . LYS A 1 88 ? -15.094 -9.884 11.957 1.00 95.94 88 LYS A CA 1
ATOM 702 C C . LYS A 1 88 ? -15.568 -10.179 13.384 1.00 95.94 88 LYS A C 1
ATOM 704 O O . LYS A 1 88 ? -15.238 -11.234 13.915 1.00 95.94 88 LYS A O 1
ATOM 709 N N . TYR A 1 89 ? -16.352 -9.279 13.982 1.00 97.69 89 TYR A N 1
ATOM 710 C CA . TYR A 1 89 ? -16.722 -9.357 15.399 1.00 97.69 89 TYR A CA 1
ATOM 711 C C . TYR A 1 89 ? -18.116 -9.922 15.683 1.00 97.69 89 TYR A C 1
ATOM 713 O O . TYR A 1 89 ? -18.334 -10.430 16.776 1.00 97.69 89 TYR A O 1
ATOM 721 N N . LYS A 1 90 ? -19.040 -9.943 14.712 1.00 96.44 90 LYS A N 1
ATOM 722 C CA . LYS A 1 90 ? -20.441 -10.372 14.915 1.00 96.44 90 LYS A CA 1
ATOM 723 C C . LYS A 1 90 ? -20.636 -11.784 15.483 1.00 96.44 90 LYS A C 1
ATOM 725 O O . LYS A 1 90 ? -21.723 -12.097 15.946 1.00 96.44 90 LYS A O 1
ATOM 730 N N . GLY A 1 91 ? -19.630 -12.655 15.379 1.00 97.44 91 GLY A N 1
ATOM 731 C CA . GLY A 1 91 ? -19.675 -14.020 15.915 1.00 97.44 91 GLY A CA 1
ATOM 732 C C . GLY A 1 91 ? -19.342 -14.123 17.408 1.00 97.44 91 GLY A C 1
ATOM 733 O O . GLY A 1 91 ? -19.443 -15.210 17.967 1.00 97.44 91 GLY A O 1
ATOM 734 N N . ASN A 1 92 ? -18.921 -13.027 18.044 1.00 97.81 92 ASN A N 1
ATOM 735 C CA . ASN A 1 92 ? -18.579 -12.960 19.460 1.00 97.81 92 ASN A CA 1
ATOM 736 C C . ASN A 1 92 ? -19.265 -11.731 20.076 1.00 97.81 92 ASN A C 1
ATOM 738 O O . ASN A 1 92 ? -18.903 -10.600 19.762 1.00 97.81 92 ASN A O 1
ATOM 742 N N . GLU A 1 93 ? -20.254 -11.959 20.941 1.00 97.19 93 GLU A N 1
ATOM 743 C CA . GLU A 1 93 ? -21.090 -10.894 21.516 1.00 97.19 93 GLU A CA 1
ATOM 744 C C . GLU A 1 93 ? -20.281 -9.855 22.306 1.00 97.19 93 GLU A C 1
ATOM 746 O O . GLU A 1 93 ? -20.537 -8.657 22.185 1.00 97.19 93 GLU A O 1
ATOM 751 N N . GLU A 1 94 ? -19.267 -10.290 23.058 1.00 97.06 94 GLU A N 1
ATOM 752 C CA . GLU A 1 94 ? -18.403 -9.399 23.838 1.00 97.06 94 GLU A CA 1
ATOM 753 C C . GLU A 1 94 ? -17.571 -8.495 22.920 1.00 97.06 94 GLU A C 1
ATOM 755 O O . GLU A 1 94 ? -17.557 -7.274 23.080 1.00 97.06 94 GLU A O 1
ATOM 760 N N . LEU A 1 95 ? -16.913 -9.073 21.911 1.00 97.69 95 LEU A N 1
ATOM 761 C CA . LEU A 1 95 ? -16.106 -8.296 20.967 1.00 97.69 95 LEU A CA 1
ATOM 762 C C . LEU A 1 95 ? -16.962 -7.386 20.083 1.00 97.69 95 LEU A C 1
ATOM 764 O O . LEU A 1 95 ? -16.525 -6.283 19.752 1.00 97.69 95 LEU A O 1
ATOM 768 N N . LEU A 1 96 ? -18.170 -7.821 19.716 1.00 98.00 96 LEU A N 1
ATOM 769 C CA . LEU A 1 96 ? -19.115 -6.990 18.979 1.00 98.00 96 LEU A CA 1
ATOM 770 C C . LEU A 1 96 ? -19.527 -5.770 19.808 1.00 98.00 96 LEU A C 1
ATOM 772 O O . LEU A 1 96 ? -19.467 -4.656 19.292 1.00 98.00 96 LEU A O 1
ATOM 776 N N . TYR A 1 97 ? -19.864 -5.961 21.088 1.00 97.75 97 TYR A N 1
ATOM 777 C CA . TYR A 1 97 ? -20.191 -4.861 21.997 1.00 97.75 97 TYR A CA 1
ATOM 778 C C . TYR A 1 97 ? -19.033 -3.856 22.105 1.00 97.75 97 TYR A C 1
ATOM 780 O O . TYR A 1 97 ? -19.234 -2.649 21.953 1.00 97.75 97 TYR A O 1
ATOM 788 N N . ILE A 1 98 ? -17.804 -4.353 22.298 1.00 97.81 98 ILE A N 1
ATOM 789 C CA . ILE A 1 98 ? -16.598 -3.513 22.356 1.00 97.81 98 ILE A CA 1
ATOM 790 C C . ILE A 1 98 ? -16.422 -2.729 21.047 1.00 97.81 98 ILE A C 1
ATOM 792 O O . ILE A 1 98 ? -16.168 -1.525 21.081 1.00 97.81 98 ILE A O 1
ATOM 796 N N . PHE A 1 99 ? -16.576 -3.386 19.894 1.00 97.81 99 PHE A N 1
ATOM 797 C CA . PHE A 1 99 ? -16.475 -2.742 18.583 1.00 97.81 99 PHE A CA 1
ATOM 798 C C . PHE A 1 99 ? -17.514 -1.639 18.399 1.00 97.81 99 PHE A C 1
ATOM 800 O O . PHE A 1 99 ? -17.147 -0.530 18.018 1.00 97.81 99 PHE A O 1
ATOM 807 N N . GLU A 1 100 ? -18.786 -1.909 18.679 1.00 96.75 100 GLU A N 1
ATOM 808 C CA . GLU A 1 100 ? -19.859 -0.929 18.501 1.00 96.75 100 GLU A CA 1
ATOM 809 C C . GLU A 1 100 ? -19.665 0.304 19.389 1.00 96.75 100 GLU A C 1
ATOM 811 O O . GLU A 1 100 ? -19.872 1.438 18.940 1.00 96.75 100 GLU A O 1
ATOM 816 N N . GLU A 1 101 ? -19.233 0.101 20.636 1.00 96.62 101 GLU A N 1
ATOM 817 C CA . GLU A 1 101 ? -18.974 1.199 21.559 1.00 96.62 101 GLU A CA 1
ATOM 818 C C . GLU A 1 101 ? -17.760 2.028 21.119 1.00 96.62 101 GLU A C 1
ATOM 820 O O . GLU A 1 101 ? -17.872 3.243 20.940 1.00 96.62 101 GLU A O 1
ATOM 825 N N . LEU A 1 102 ? -16.617 1.383 20.861 1.00 96.31 102 LEU A N 1
ATOM 826 C CA . LEU A 1 102 ? -15.394 2.077 20.451 1.00 96.31 102 LEU A CA 1
ATOM 827 C C . LEU A 1 102 ? -15.542 2.755 19.085 1.00 96.31 102 LEU A C 1
ATOM 829 O O . LEU A 1 102 ? -15.007 3.845 18.880 1.00 96.31 102 LEU A O 1
ATOM 833 N N . PHE A 1 103 ? -16.294 2.162 18.156 1.00 95.31 103 PHE A N 1
ATOM 834 C CA . PHE A 1 103 ? -16.557 2.768 16.853 1.00 95.31 103 PHE A CA 1
ATOM 835 C C . PHE A 1 103 ? -17.390 4.047 16.989 1.00 95.31 103 PHE A C 1
ATOM 837 O O . PHE A 1 103 ? -17.106 5.044 16.321 1.00 95.31 103 PHE A O 1
ATOM 844 N N . ARG A 1 104 ? -18.370 4.067 17.903 1.00 94.06 104 ARG A N 1
ATOM 845 C CA . ARG A 1 104 ? -19.132 5.281 18.229 1.00 94.06 104 ARG A CA 1
ATOM 846 C C . ARG A 1 104 ? -18.232 6.364 18.818 1.00 94.06 104 ARG A C 1
ATOM 848 O O . ARG A 1 104 ? -18.302 7.507 18.372 1.00 94.06 104 ARG A O 1
ATOM 855 N N . GLU A 1 105 ? -17.375 6.017 19.776 1.00 92.50 105 GLU A N 1
ATOM 856 C CA . GLU A 1 105 ? -16.427 6.970 20.370 1.00 92.50 105 GLU A CA 1
ATOM 857 C C . GLU A 1 105 ? -15.450 7.535 19.332 1.00 92.50 105 GLU A C 1
ATOM 859 O O . GLU A 1 105 ? -15.170 8.735 19.319 1.00 92.50 105 GLU A O 1
ATOM 864 N N . PHE A 1 106 ? -14.983 6.688 18.415 1.00 92.50 106 PHE A N 1
ATOM 865 C CA . PHE A 1 106 ? -14.123 7.103 17.316 1.00 92.50 106 PHE A CA 1
ATOM 866 C C . PHE A 1 106 ? -14.826 8.083 16.363 1.00 92.50 106 PHE A C 1
ATOM 868 O O . PHE A 1 106 ? -14.231 9.085 15.968 1.00 92.50 106 PHE A O 1
ATOM 875 N N . ILE A 1 107 ? -16.103 7.862 16.035 1.00 90.69 107 ILE A N 1
ATOM 876 C CA . ILE A 1 107 ? -16.888 8.810 15.225 1.00 90.69 107 ILE A CA 1
ATOM 877 C C . ILE A 1 107 ? -16.988 10.179 15.914 1.00 90.69 107 ILE A C 1
ATOM 879 O O . ILE A 1 107 ? -16.823 11.207 15.255 1.00 90.69 107 ILE A O 1
ATOM 883 N N . GLU A 1 108 ? -17.229 10.215 17.225 1.00 89.69 108 GLU A N 1
ATOM 884 C CA . GLU A 1 108 ? -17.302 11.475 17.977 1.00 89.69 108 GLU A CA 1
ATOM 885 C C . GLU A 1 108 ? -15.943 12.196 18.040 1.00 89.69 108 GLU A C 1
ATOM 887 O O . GLU A 1 108 ? -15.879 13.425 17.906 1.00 89.69 108 GLU A O 1
ATOM 892 N N . LEU A 1 109 ? -14.834 11.450 18.135 1.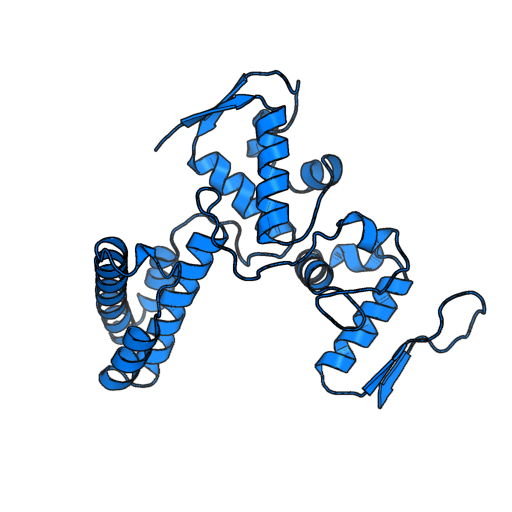00 88.00 109 LEU A N 1
ATOM 893 C CA . LEU A 1 109 ? -13.488 12.016 17.991 1.00 88.00 109 LEU A CA 1
ATOM 894 C C . LEU A 1 109 ? -13.307 12.689 16.622 1.00 88.00 109 LEU A C 1
ATOM 896 O O . LEU A 1 109 ? -12.797 13.810 16.544 1.00 88.00 109 LEU A O 1
ATOM 900 N N . LEU A 1 110 ? -13.722 12.030 15.537 1.00 86.81 110 LEU A N 1
ATOM 901 C CA . LEU A 1 110 ? -13.587 12.585 14.190 1.00 86.81 110 LEU A CA 1
ATOM 902 C C . LEU A 1 110 ? -14.412 13.869 14.022 1.00 86.81 110 LEU A C 1
ATOM 904 O O . LEU A 1 110 ? -13.880 14.865 13.531 1.00 86.81 110 LEU A O 1
ATOM 908 N N . LYS A 1 111 ? -15.669 13.883 14.488 1.00 85.38 111 LYS A N 1
ATOM 909 C CA . LYS A 1 111 ? -16.545 15.069 14.427 1.00 85.38 111 LYS A CA 1
ATOM 910 C C . LYS A 1 111 ? -15.952 16.259 15.180 1.00 85.38 111 LYS A C 1
ATOM 912 O O . LYS A 1 111 ? -15.755 17.328 14.598 1.00 85.38 111 LYS A O 1
ATOM 917 N N . SER A 1 112 ? -15.581 16.053 16.443 1.00 81.38 112 SER A N 1
ATOM 918 C CA . SER A 1 112 ? -14.990 17.106 17.282 1.00 81.38 112 SER A CA 1
ATOM 919 C C . SER A 1 112 ? -13.672 17.646 16.714 1.00 81.38 112 SER A C 1
ATOM 921 O O . SER A 1 112 ? -13.382 18.839 16.831 1.00 81.38 112 SER A O 1
ATOM 923 N N . SER A 1 113 ? -12.900 16.800 16.027 1.00 74.44 113 SER A N 1
ATOM 924 C CA . SER A 1 113 ? -11.663 17.203 15.348 1.00 74.44 113 SER A CA 1
ATOM 925 C C . SER A 1 113 ? -11.914 18.065 14.107 1.00 74.44 113 SER A C 1
ATOM 927 O O . SER A 1 113 ? -11.108 18.946 13.809 1.00 74.44 113 SER A O 1
ATOM 929 N N . THR A 1 114 ? -13.020 17.845 13.387 1.00 69.25 114 THR A N 1
ATOM 930 C CA . THR A 1 114 ? -13.391 18.644 12.204 1.00 69.25 114 THR A CA 1
ATOM 931 C C . THR A 1 114 ? -14.035 19.990 12.543 1.00 69.25 114 THR A C 1
ATOM 933 O O . THR A 1 114 ? -13.923 20.929 11.759 1.00 69.25 114 THR A O 1
ATOM 936 N N . GLU A 1 115 ? -14.667 20.110 13.711 1.00 67.00 115 GLU A N 1
ATOM 937 C CA . GLU A 1 115 ? -15.375 21.326 14.142 1.00 67.00 115 GLU A CA 1
ATOM 938 C C . GLU A 1 115 ? -14.483 22.310 14.922 1.00 67.00 115 GLU A C 1
ATOM 940 O O . GLU A 1 115 ? -14.806 23.492 15.040 1.00 67.00 115 GLU A O 1
ATOM 945 N N . ALA A 1 116 ? -13.336 21.861 15.444 1.00 57.28 116 ALA A N 1
ATOM 946 C CA . ALA A 1 116 ? -12.445 22.690 16.251 1.00 57.28 116 ALA A CA 1
ATOM 947 C C . ALA A 1 116 ? -11.591 23.663 15.392 1.00 57.28 116 ALA A C 1
ATOM 949 O O . ALA A 1 116 ? -10.684 23.224 14.675 1.00 57.28 116 ALA A O 1
ATOM 950 N N . PRO A 1 117 ? -11.725 25.002 15.549 1.00 52.50 117 PRO A N 1
ATOM 951 C CA . PRO A 1 117 ? -10.996 25.998 14.745 1.00 52.50 117 PRO A CA 1
ATOM 952 C C . PRO A 1 117 ? -9.461 25.920 14.850 1.00 52.50 117 PRO A C 1
ATOM 954 O O . PRO A 1 117 ? -8.741 26.447 14.004 1.00 52.50 117 PRO A O 1
ATOM 957 N N . LYS A 1 118 ? -8.938 25.285 15.910 1.00 48.09 118 LYS A N 1
ATOM 958 C CA . LYS A 1 118 ? -7.497 25.147 16.180 1.00 48.09 118 LYS A CA 1
ATOM 959 C C . LYS A 1 118 ? -6.855 23.928 15.505 1.00 48.09 118 LYS A C 1
ATOM 961 O O . LYS A 1 118 ? -5.643 23.949 15.292 1.00 48.09 118 LYS A O 1
ATOM 966 N N . VAL A 1 119 ? -7.632 22.908 15.128 1.00 49.38 119 VAL A N 1
ATOM 967 C CA . VAL A 1 119 ? -7.121 21.711 14.426 1.00 49.38 119 VAL A CA 1
ATOM 968 C C . VAL A 1 119 ? -6.865 22.014 12.946 1.00 49.38 119 VAL A C 1
ATOM 970 O O . VAL A 1 119 ? -5.957 21.444 12.358 1.00 49.38 119 VAL A O 1
ATOM 973 N N . LEU A 1 120 ? -7.502 23.048 12.383 1.00 46.09 120 LEU A N 1
ATOM 974 C CA . LEU A 1 120 ? -7.193 23.566 11.041 1.00 46.09 120 LEU A CA 1
ATOM 975 C C . LEU A 1 120 ? -5.715 23.976 10.843 1.00 46.09 120 LEU A C 1
ATOM 977 O O . LEU A 1 120 ? -5.267 24.094 9.706 1.00 46.09 120 LEU A O 1
ATOM 981 N N . LYS A 1 121 ? -4.932 24.179 11.919 1.00 45.59 121 LYS A N 1
ATOM 982 C CA . LYS A 1 121 ? -3.480 24.442 11.832 1.00 45.59 121 LYS A CA 1
ATOM 983 C C . LYS A 1 121 ? -2.600 23.185 11.907 1.00 45.59 121 LYS A C 1
ATOM 985 O O . LYS A 1 121 ? -1.444 23.246 11.495 1.00 45.59 121 LYS A O 1
ATOM 990 N N . LYS A 1 122 ? -3.112 22.059 12.413 1.00 53.31 122 LYS A N 1
ATOM 991 C CA . LYS A 1 122 ? -2.424 20.758 12.453 1.00 53.31 122 LYS A CA 1
ATOM 992 C C . LYS A 1 122 ? -3.277 19.755 11.672 1.00 53.31 122 LYS A C 1
ATOM 994 O O . LYS A 1 122 ? -4.230 19.218 12.213 1.00 53.31 122 LYS A O 1
ATOM 999 N N . ASN A 1 123 ? -2.909 19.477 10.419 1.00 61.38 123 ASN A N 1
ATOM 1000 C CA . ASN A 1 123 ? -3.551 18.482 9.534 1.00 61.38 123 ASN A CA 1
ATOM 1001 C C . ASN A 1 123 ? -3.378 17.016 10.018 1.00 61.38 123 ASN A C 1
ATOM 1003 O O . ASN A 1 123 ? -3.061 16.129 9.226 1.00 61.38 123 ASN A O 1
ATOM 1007 N N . THR A 1 124 ? -3.498 16.752 11.318 1.00 69.25 124 THR A N 1
ATOM 1008 C CA . THR A 1 124 ? -3.228 15.459 11.955 1.00 69.25 124 THR A CA 1
ATOM 1009 C C . THR A 1 124 ? -4.184 15.246 13.123 1.00 69.25 124 THR A C 1
ATOM 1011 O O . THR A 1 124 ? -4.255 16.096 14.010 1.00 69.25 124 THR A O 1
ATOM 1014 N N . ILE A 1 125 ? -4.862 14.100 13.139 1.00 78.62 125 ILE A N 1
ATOM 1015 C CA . ILE A 1 125 ? -5.677 13.626 14.263 1.00 78.62 125 ILE A CA 1
ATOM 1016 C C . ILE A 1 125 ? -4.810 12.661 15.074 1.00 78.62 125 ILE A C 1
ATOM 1018 O O . ILE A 1 125 ? -4.187 11.775 14.491 1.00 78.62 125 ILE A O 1
ATOM 1022 N N . ASP A 1 126 ? -4.746 12.846 16.392 1.00 82.62 126 ASP A N 1
ATOM 1023 C CA . ASP A 1 126 ? -4.072 11.916 17.301 1.00 82.62 126 ASP A CA 1
ATOM 1024 C C . ASP A 1 126 ? -5.083 10.873 17.811 1.00 82.62 126 ASP A C 1
ATOM 1026 O O . ASP A 1 126 ? -5.998 11.239 18.553 1.00 82.62 126 ASP A O 1
ATOM 1030 N N . PRO A 1 127 ? -4.964 9.590 17.419 1.00 84.69 127 PRO A N 1
ATOM 1031 C CA . PRO A 1 127 ? -5.894 8.552 17.846 1.00 84.69 127 PRO A CA 1
ATOM 1032 C C . PRO A 1 127 ? -5.539 7.944 19.215 1.00 84.69 127 PRO A C 1
ATOM 1034 O O . PRO A 1 127 ? -6.314 7.139 19.737 1.00 84.69 127 PRO A O 1
ATOM 1037 N N . SER A 1 128 ? -4.398 8.314 19.815 1.00 87.88 128 SER A N 1
ATOM 1038 C CA . SER A 1 128 ? -3.910 7.750 21.085 1.00 87.88 128 SER A CA 1
ATOM 1039 C C . SER A 1 128 ? -4.945 7.766 22.220 1.00 87.88 128 SER A C 1
ATOM 1041 O O . SER A 1 128 ? -5.032 6.762 22.930 1.00 87.88 128 SER A O 1
ATOM 1043 N N . PRO A 1 129 ? -5.783 8.814 22.392 1.00 86.94 129 PRO A N 1
ATOM 1044 C CA . PRO A 1 129 ? -6.802 8.823 23.441 1.00 86.94 129 PRO A CA 1
ATOM 1045 C C . PRO A 1 129 ? -7.804 7.664 23.344 1.00 86.94 129 PRO A C 1
ATOM 1047 O O . PRO A 1 129 ? -8.189 7.107 24.369 1.00 86.94 129 PRO A O 1
ATOM 1050 N N . VAL A 1 130 ? -8.191 7.263 22.126 1.00 88.56 130 VAL A N 1
ATOM 1051 C CA . VAL A 1 130 ? -9.128 6.145 21.907 1.00 88.56 130 VAL A CA 1
ATOM 1052 C C . VAL A 1 130 ? -8.462 4.820 22.266 1.00 88.56 130 VAL A C 1
ATOM 1054 O O . VAL A 1 130 ? -9.063 3.996 22.948 1.00 88.56 130 VAL A O 1
ATOM 1057 N N . ILE A 1 131 ? -7.200 4.638 21.872 1.00 92.31 131 ILE A N 1
ATOM 1058 C CA . ILE A 1 131 ? -6.417 3.427 22.160 1.00 92.31 131 ILE A CA 1
ATOM 1059 C C . ILE A 1 131 ? -6.211 3.251 23.671 1.00 92.31 131 ILE A C 1
ATOM 1061 O O . ILE A 1 131 ? -6.436 2.164 24.207 1.00 92.31 131 ILE A O 1
ATOM 1065 N N . ILE A 1 132 ? -5.793 4.317 24.364 1.00 93.31 132 ILE A N 1
ATOM 1066 C CA . ILE A 1 132 ? -5.537 4.294 25.812 1.00 93.31 132 ILE A CA 1
ATOM 1067 C C . ILE A 1 132 ? -6.824 3.946 26.559 1.00 93.31 132 ILE A C 1
ATOM 1069 O O . ILE A 1 132 ? -6.844 2.986 27.329 1.00 93.31 132 ILE A O 1
ATOM 1073 N N . LYS A 1 133 ? -7.918 4.655 26.259 1.00 91.94 133 LYS A N 1
ATOM 1074 C CA . LYS A 1 133 ? -9.216 4.428 26.899 1.00 91.94 133 LYS A CA 1
ATOM 1075 C C . LYS A 1 133 ? -9.759 3.021 26.631 1.00 91.94 133 LYS A C 1
ATOM 1077 O O . LYS A 1 133 ? -10.290 2.383 27.538 1.00 91.94 133 LYS A O 1
ATOM 1082 N N . ALA A 1 134 ? -9.589 2.506 25.412 1.00 95.75 134 ALA A N 1
ATOM 1083 C CA . ALA A 1 134 ? -9.997 1.149 25.065 1.00 95.75 134 ALA A CA 1
ATOM 1084 C C . ALA A 1 134 ? -9.238 0.092 25.879 1.00 95.75 134 ALA A C 1
ATOM 1086 O O . ALA A 1 134 ? -9.849 -0.854 26.377 1.00 95.75 134 ALA A O 1
ATOM 1087 N N . LYS A 1 135 ? -7.923 0.274 26.068 1.00 96.56 135 LYS A N 1
ATOM 1088 C CA . LYS A 1 135 ? -7.103 -0.619 26.896 1.00 96.56 135 LYS A CA 1
ATOM 1089 C C . LYS A 1 135 ? -7.491 -0.554 28.372 1.00 96.56 135 LYS A C 1
ATOM 1091 O O . LYS A 1 135 ? -7.553 -1.591 29.024 1.00 96.56 135 LYS A O 1
ATOM 1096 N N . GLU A 1 136 ? -7.746 0.639 28.900 1.00 96.50 136 GLU A N 1
ATOM 1097 C CA . GLU A 1 136 ? -8.163 0.820 30.296 1.00 96.50 136 GLU A CA 1
ATOM 1098 C C . GLU A 1 136 ? -9.517 0.162 30.580 1.00 96.50 136 GLU A C 1
ATOM 1100 O O . GLU A 1 136 ? -9.686 -0.462 31.626 1.00 96.50 136 GLU A O 1
ATOM 1105 N N . LYS A 1 137 ? -10.468 0.263 29.643 1.00 96.88 137 LYS A N 1
ATOM 1106 C CA . LYS A 1 137 ? -11.832 -0.247 29.829 1.00 96.88 137 LYS A CA 1
ATOM 1107 C C . LYS A 1 137 ? -11.983 -1.740 29.520 1.00 96.88 137 LYS A C 1
ATOM 1109 O O . LYS A 1 137 ? -12.716 -2.428 30.222 1.00 96.88 137 LYS A O 1
ATOM 1114 N N . TYR A 1 138 ? -11.300 -2.237 28.489 1.00 97.38 138 TYR A N 1
ATOM 1115 C CA . TYR A 1 138 ? -11.515 -3.584 27.937 1.00 97.38 138 TYR A CA 1
ATOM 1116 C C . TYR A 1 138 ? -10.232 -4.418 27.813 1.00 97.38 138 TYR A C 1
ATOM 1118 O O . TYR A 1 138 ? -10.217 -5.460 27.154 1.00 97.38 138 TYR A O 1
ATOM 1126 N N . GLY A 1 139 ? -9.125 -3.961 28.401 1.00 97.19 139 GLY A N 1
ATOM 1127 C CA . GLY A 1 139 ? -7.851 -4.669 28.364 1.00 97.19 139 GLY A CA 1
ATOM 1128 C C . GLY A 1 139 ? -7.319 -4.874 26.943 1.00 97.19 139 GLY A C 1
ATOM 1129 O O . GLY A 1 139 ? -7.414 -4.004 26.075 1.00 97.19 139 GLY A O 1
ATOM 1130 N N . LEU A 1 140 ? -6.727 -6.046 26.701 1.00 96.56 140 LEU A N 1
ATOM 1131 C CA . LEU A 1 140 ? -6.123 -6.383 25.410 1.00 96.56 140 LEU A CA 1
ATOM 1132 C C . LEU A 1 140 ? -7.157 -6.438 24.272 1.00 96.56 140 LEU A C 1
ATOM 1134 O O . LEU A 1 140 ? -6.861 -5.985 23.170 1.00 96.56 140 LEU A O 1
ATOM 1138 N N . SER A 1 141 ? -8.369 -6.931 24.541 1.00 97.31 141 SER A N 1
ATOM 1139 C CA . SER A 1 141 ? -9.446 -6.989 23.546 1.00 97.31 141 SER A CA 1
ATOM 1140 C C . SER A 1 141 ? -9.828 -5.592 23.056 1.00 97.31 141 SER A C 1
ATOM 1142 O O . SER A 1 141 ? -9.896 -5.364 21.851 1.00 97.31 141 SER A O 1
ATOM 1144 N N . GLY A 1 142 ? -9.980 -4.629 23.974 1.00 97.44 142 GLY A N 1
ATOM 1145 C CA . GLY A 1 142 ? -10.214 -3.227 23.616 1.00 97.44 142 GLY A CA 1
ATOM 1146 C C . GLY A 1 142 ? -9.112 -2.634 22.762 1.00 97.44 142 GLY A C 1
ATOM 1147 O O . GLY A 1 142 ? -9.393 -1.964 21.772 1.00 97.44 142 GLY A O 1
ATOM 1148 N N . LEU A 1 143 ? -7.858 -2.903 23.130 1.00 96.69 143 LEU A N 1
ATOM 1149 C CA . LEU A 1 143 ? -6.699 -2.423 22.386 1.00 96.69 143 LEU A CA 1
ATOM 1150 C C . LEU A 1 143 ? -6.717 -2.918 20.931 1.00 96.69 143 LEU A C 1
ATOM 1152 O O . LEU A 1 143 ? -6.566 -2.111 20.016 1.00 96.69 143 LEU A O 1
ATOM 1156 N N . ILE A 1 144 ? -6.940 -4.220 20.728 1.00 96.81 144 ILE A N 1
ATOM 1157 C CA . ILE A 1 144 ? -6.991 -4.844 19.396 1.00 96.81 144 ILE A CA 1
ATOM 1158 C C . ILE A 1 144 ? -8.140 -4.260 18.571 1.00 96.81 144 ILE A C 1
ATOM 1160 O O . ILE A 1 144 ? -7.942 -3.876 17.420 1.00 96.81 144 ILE A O 1
ATOM 1164 N N . VAL A 1 145 ? -9.333 -4.141 19.160 1.00 97.75 145 VAL A N 1
ATOM 1165 C CA . VAL A 1 145 ? -10.510 -3.602 18.466 1.00 97.75 145 VAL A CA 1
ATOM 1166 C C . VAL A 1 145 ? -10.321 -2.122 18.108 1.00 97.75 145 VAL A C 1
ATOM 1168 O O . VAL A 1 145 ? -10.654 -1.710 16.997 1.00 97.75 145 VAL A O 1
ATOM 1171 N N . ALA A 1 146 ? -9.748 -1.315 19.007 1.00 97.06 146 ALA A N 1
ATOM 1172 C CA . ALA A 1 146 ? -9.434 0.087 18.730 1.00 97.06 146 ALA A CA 1
ATOM 1173 C C . ALA A 1 146 ? -8.421 0.228 17.586 1.00 97.06 146 ALA A C 1
ATOM 1175 O O . ALA A 1 146 ? -8.615 1.051 16.689 1.00 97.06 146 ALA A O 1
ATOM 1176 N N . GLN A 1 147 ? -7.364 -0.588 17.598 1.00 95.75 147 GLN A N 1
ATOM 1177 C CA . GLN A 1 147 ? -6.361 -0.610 16.537 1.00 95.75 147 GLN A CA 1
ATOM 1178 C C . GLN A 1 147 ? -6.994 -0.960 15.184 1.00 95.75 147 GLN A C 1
ATOM 1180 O O . GLN A 1 147 ? -6.804 -0.227 14.216 1.00 95.75 147 GLN A O 1
ATOM 1185 N N . ASP A 1 148 ? -7.823 -2.000 15.141 1.00 96.56 148 ASP A N 1
ATOM 1186 C CA . ASP A 1 148 ? -8.580 -2.410 13.958 1.00 96.56 148 ASP A CA 1
ATOM 1187 C C . ASP A 1 148 ? -9.439 -1.278 13.368 1.00 96.56 148 ASP A C 1
ATOM 1189 O O . ASP A 1 148 ? -9.476 -1.090 12.149 1.00 96.56 148 ASP A O 1
ATOM 1193 N N . ILE A 1 149 ? -10.137 -0.518 14.224 1.00 96.31 149 ILE A N 1
ATOM 1194 C CA . ILE A 1 149 ? -10.967 0.626 13.814 1.00 96.31 149 ILE A CA 1
ATOM 1195 C C . ILE A 1 149 ? -10.097 1.711 13.169 1.00 96.31 149 ILE A C 1
ATOM 1197 O O . ILE A 1 149 ? -10.426 2.215 12.091 1.00 96.31 149 ILE A O 1
ATOM 1201 N N . ILE A 1 150 ? -8.977 2.056 13.808 1.00 93.88 150 ILE A N 1
ATOM 1202 C CA . ILE A 1 150 ? -8.060 3.099 13.333 1.00 93.88 150 ILE A CA 1
ATOM 1203 C C . ILE A 1 150 ? -7.406 2.682 12.014 1.00 93.88 150 ILE A C 1
ATOM 1205 O O . ILE A 1 150 ? -7.403 3.455 11.055 1.00 93.88 150 ILE A O 1
ATOM 1209 N N . GLU A 1 151 ? -6.895 1.455 11.928 1.00 92.56 151 GLU A N 1
ATOM 1210 C CA . GLU A 1 151 ? -6.297 0.907 10.709 1.00 92.56 151 GLU A CA 1
ATOM 1211 C C . GLU A 1 151 ? -7.318 0.813 9.574 1.00 92.56 151 GLU A C 1
ATOM 1213 O O . GLU A 1 151 ? -7.012 1.165 8.430 1.00 92.56 151 GLU A O 1
ATOM 1218 N N . GLY A 1 152 ? -8.551 0.408 9.890 1.00 93.62 152 GLY A N 1
ATOM 1219 C CA . GLY A 1 152 ? -9.675 0.421 8.962 1.00 93.62 152 GLY A CA 1
ATOM 1220 C C . GLY A 1 152 ? -9.915 1.811 8.379 1.00 93.62 152 GLY A C 1
ATOM 1221 O O . GLY A 1 152 ? -9.923 1.970 7.157 1.00 93.62 152 GLY A O 1
ATOM 1222 N N . HIS A 1 153 ? -10.009 2.826 9.238 1.00 92.06 153 HIS A N 1
ATOM 1223 C CA . HIS A 1 153 ? -10.222 4.210 8.822 1.00 92.06 153 HIS A CA 1
ATOM 1224 C C . HIS A 1 153 ? -9.053 4.778 8.004 1.00 92.06 153 HIS A C 1
ATOM 1226 O O . HIS A 1 153 ? -9.271 5.449 6.991 1.00 92.06 153 HIS A O 1
ATOM 1232 N N . ILE A 1 154 ? -7.808 4.499 8.404 1.00 90.81 154 ILE A N 1
ATOM 1233 C CA . ILE A 1 154 ? -6.614 4.889 7.639 1.00 90.81 154 ILE A CA 1
ATOM 1234 C C . ILE A 1 154 ? -6.638 4.223 6.264 1.00 90.81 154 ILE A C 1
ATOM 1236 O O . ILE A 1 154 ? -6.353 4.879 5.264 1.00 90.81 154 ILE A O 1
ATOM 1240 N N . SER A 1 155 ? -6.997 2.939 6.193 1.00 92.12 155 SER A N 1
ATOM 1241 C CA . SER A 1 155 ? -7.102 2.207 4.932 1.00 92.12 155 SER A CA 1
ATOM 1242 C C . SER A 1 155 ? -8.170 2.795 4.014 1.00 92.12 155 SER A C 1
ATOM 1244 O O . SER A 1 155 ? -7.898 2.985 2.831 1.00 92.12 155 SER A O 1
ATOM 1246 N N . ASP A 1 156 ? -9.351 3.109 4.551 1.00 92.81 156 ASP A N 1
ATOM 1247 C CA . ASP A 1 156 ? -10.456 3.717 3.803 1.00 92.81 156 ASP A CA 1
ATOM 1248 C C . ASP A 1 156 ? -10.049 5.069 3.212 1.00 92.81 156 ASP A C 1
ATOM 1250 O O . ASP A 1 156 ? -10.235 5.319 2.021 1.00 92.81 156 ASP A O 1
ATOM 1254 N N . ASN A 1 157 ? -9.418 5.923 4.018 1.00 91.50 157 ASN A N 1
ATOM 1255 C CA . ASN A 1 157 ? -8.953 7.222 3.546 1.00 91.50 157 ASN A CA 1
ATOM 1256 C C . ASN A 1 157 ? -7.791 7.105 2.559 1.00 91.50 157 ASN A C 1
ATOM 1258 O O . ASN A 1 157 ? -7.763 7.836 1.573 1.00 91.50 157 ASN A O 1
ATOM 1262 N N . HIS A 1 158 ? -6.849 6.189 2.801 1.00 93.06 158 HIS A N 1
ATOM 1263 C CA . HIS A 1 158 ? -5.697 5.978 1.927 1.00 93.06 158 HIS A CA 1
ATOM 1264 C C . HIS A 1 158 ? -6.107 5.541 0.524 1.00 93.06 158 HIS A C 1
ATOM 1266 O O . HIS A 1 158 ? -5.495 6.007 -0.424 1.00 93.06 158 HIS A O 1
ATOM 1272 N N . ARG A 1 159 ? -7.145 4.718 0.343 1.00 93.06 159 ARG A N 1
ATOM 1273 C CA . ARG A 1 159 ? -7.606 4.340 -1.011 1.00 93.06 159 ARG A CA 1
ATOM 1274 C C . ARG A 1 159 ? -8.517 5.373 -1.670 1.00 93.06 159 ARG A C 1
ATOM 1276 O O . ARG A 1 159 ? -8.587 5.428 -2.890 1.00 93.06 159 ARG A O 1
ATOM 1283 N N . ASN A 1 160 ? -9.186 6.212 -0.883 1.00 92.19 160 ASN A N 1
ATOM 1284 C CA . ASN A 1 160 ? -10.143 7.177 -1.410 1.00 92.19 160 ASN A CA 1
ATOM 1285 C C . ASN A 1 160 ? -9.438 8.257 -2.279 1.00 92.19 160 ASN A C 1
ATOM 1287 O O . ASN A 1 160 ? -8.514 8.927 -1.799 1.00 92.19 160 ASN A O 1
ATOM 1291 N N . PRO A 1 161 ? -9.852 8.456 -3.545 1.00 93.00 161 PRO A N 1
ATOM 1292 C CA . PRO A 1 161 ? -9.221 9.386 -4.485 1.00 93.00 161 PRO A CA 1
ATOM 1293 C C . PRO A 1 161 ? -9.610 10.856 -4.296 1.00 93.00 161 PRO A C 1
ATOM 1295 O O . PRO A 1 161 ? -9.043 11.739 -4.944 1.00 93.00 161 PRO A O 1
ATOM 1298 N N . TRP A 1 162 ? -10.590 11.145 -3.442 1.00 90.56 162 TRP A N 1
ATOM 1299 C CA . TRP A 1 162 ? -11.104 12.494 -3.201 1.00 90.56 162 TRP A CA 1
ATOM 1300 C C . TRP A 1 162 ? -10.362 13.228 -2.085 1.00 90.56 162 TRP A C 1
ATOM 1302 O O . TRP A 1 162 ? -10.559 14.428 -1.897 1.00 90.56 162 TRP A O 1
ATOM 1312 N N . ASN A 1 163 ? -9.490 12.534 -1.357 1.00 85.25 163 ASN A N 1
ATOM 1313 C CA . ASN A 1 163 ? -8.640 13.121 -0.332 1.00 85.25 163 ASN A CA 1
ATOM 1314 C C . ASN A 1 163 ? -7.149 12.929 -0.670 1.00 85.25 163 ASN A C 1
ATOM 1316 O O . ASN A 1 163 ? -6.766 12.147 -1.540 1.00 85.25 163 ASN A O 1
ATOM 1320 N N . LYS A 1 164 ? -6.287 13.658 0.047 1.00 83.44 164 LYS A N 1
ATOM 1321 C CA . LYS A 1 164 ? -4.821 13.594 -0.105 1.00 83.44 164 LYS A CA 1
ATOM 1322 C C . LYS A 1 164 ? -4.153 12.702 0.946 1.00 83.44 164 LYS A C 1
ATOM 1324 O O . LYS A 1 164 ? -2.955 12.832 1.195 1.00 83.44 164 LYS A O 1
ATOM 1329 N N . ILE A 1 165 ? -4.920 11.843 1.614 1.00 84.12 165 ILE A N 1
ATOM 1330 C CA . ILE A 1 165 ? -4.394 10.976 2.665 1.00 84.12 165 ILE A CA 1
ATOM 1331 C C . ILE A 1 165 ? -3.646 9.824 1.997 1.00 84.12 165 ILE A C 1
ATOM 1333 O O . ILE A 1 165 ? -4.144 9.183 1.068 1.00 84.12 165 ILE A O 1
ATOM 1337 N N . ARG A 1 166 ? -2.419 9.605 2.473 1.00 85.75 166 ARG A N 1
ATOM 1338 C CA . ARG A 1 166 ? -1.536 8.515 2.068 1.00 85.75 166 ARG A CA 1
ATOM 1339 C C . ARG A 1 166 ? -0.791 7.964 3.280 1.00 85.75 166 ARG A C 1
ATOM 1341 O O . ARG A 1 166 ? -0.446 8.740 4.173 1.00 85.75 166 ARG A O 1
ATOM 1348 N N . ARG A 1 167 ? -0.529 6.655 3.300 1.00 84.75 167 ARG A N 1
ATOM 1349 C CA . ARG A 1 167 ? 0.214 5.979 4.382 1.00 84.75 167 ARG A CA 1
ATOM 1350 C C . ARG A 1 167 ? 1.670 6.430 4.446 1.00 84.75 167 ARG A C 1
ATOM 1352 O O . ARG A 1 167 ? 2.176 6.727 5.522 1.00 84.75 167 ARG A O 1
ATOM 1359 N N . ILE A 1 168 ? 2.319 6.525 3.287 1.00 88.31 168 ILE A N 1
ATOM 1360 C CA . ILE A 1 168 ? 3.725 6.910 3.167 1.00 88.31 168 ILE A CA 1
ATOM 1361 C C . ILE A 1 168 ? 3.817 8.203 2.362 1.00 88.31 168 ILE A C 1
ATOM 1363 O O . ILE A 1 168 ? 3.171 8.369 1.329 1.00 88.31 168 ILE A O 1
ATOM 1367 N N . LYS A 1 169 ? 4.625 9.151 2.846 1.00 90.38 169 LYS A N 1
ATOM 1368 C CA . LYS A 1 169 ? 4.960 10.369 2.103 1.00 90.38 169 LYS A CA 1
ATOM 1369 C C . LYS A 1 169 ? 6.202 10.114 1.255 1.00 90.38 169 LYS A C 1
ATOM 1371 O O . LYS A 1 169 ? 7.312 10.430 1.679 1.00 90.38 169 LYS A O 1
ATOM 1376 N N . TRP A 1 170 ? 5.991 9.546 0.073 1.00 92.62 170 TRP A N 1
ATOM 1377 C CA . TRP A 1 170 ? 7.049 9.350 -0.915 1.00 92.62 170 TRP A CA 1
ATOM 1378 C C . TRP A 1 170 ? 7.685 10.696 -1.303 1.00 92.62 170 TRP A C 1
ATOM 1380 O O . TRP A 1 170 ? 6.972 11.688 -1.504 1.00 92.62 170 TRP A O 1
ATOM 1390 N N . LYS A 1 171 ? 9.021 10.732 -1.329 1.00 93.69 171 LYS A N 1
ATOM 1391 C CA . LYS A 1 171 ? 9.864 11.881 -1.694 1.00 93.69 171 LYS A CA 1
ATOM 1392 C C . LYS A 1 171 ? 10.0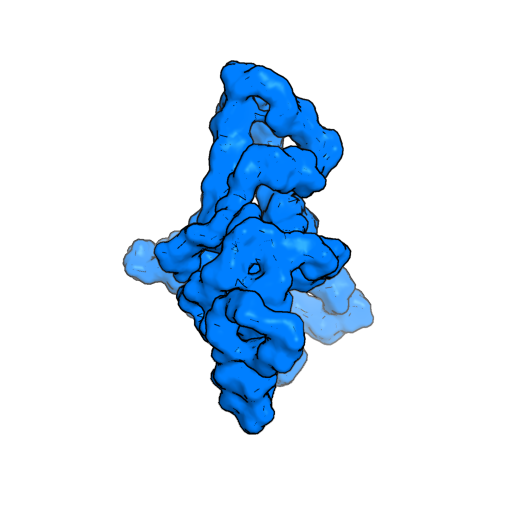51 11.972 -3.206 1.00 93.69 171 LYS A C 1
ATOM 1394 O O . LYS A 1 171 ? 10.255 13.065 -3.718 1.00 93.69 171 LYS A O 1
ATOM 1399 N N . ASP A 1 172 ? 9.961 10.838 -3.887 1.00 93.94 172 ASP A N 1
ATOM 1400 C CA . ASP A 1 172 ? 10.086 10.673 -5.328 1.00 93.94 172 ASP A CA 1
ATOM 1401 C C . ASP A 1 172 ? 9.008 9.711 -5.856 1.00 93.94 172 ASP A C 1
ATOM 1403 O O . ASP A 1 172 ? 8.272 9.090 -5.086 1.00 93.94 172 ASP A O 1
ATOM 1407 N N . THR A 1 173 ? 8.936 9.583 -7.179 1.00 93.69 173 THR A N 1
ATOM 1408 C CA . THR A 1 173 ? 8.163 8.543 -7.871 1.00 93.69 173 THR A CA 1
ATOM 1409 C C . THR A 1 173 ? 9.146 7.615 -8.580 1.00 93.69 173 THR A C 1
ATOM 1411 O O . THR A 1 173 ? 10.106 8.103 -9.174 1.00 93.69 173 THR A O 1
ATOM 1414 N N . LYS A 1 174 ? 8.925 6.299 -8.523 1.00 95.44 174 LYS A N 1
ATOM 1415 C CA . LYS A 1 174 ? 9.702 5.300 -9.276 1.00 95.44 174 LYS A CA 1
ATOM 1416 C C . LYS A 1 174 ? 8.857 4.738 -10.404 1.00 95.44 174 LYS A C 1
ATOM 1418 O O . LYS A 1 174 ? 7.686 4.464 -10.189 1.00 95.44 174 LYS A O 1
ATOM 1423 N N . GLU A 1 175 ? 9.427 4.573 -11.587 1.00 97.00 175 GLU A N 1
ATOM 1424 C CA . GLU A 1 175 ? 8.717 3.982 -12.725 1.00 97.00 175 GLU A CA 1
ATOM 1425 C C . GLU A 1 175 ? 8.689 2.456 -12.602 1.00 97.00 175 GLU A C 1
ATOM 1427 O O . GLU A 1 175 ? 9.744 1.844 -12.444 1.00 97.00 175 GLU A O 1
ATOM 1432 N N . LEU A 1 176 ? 7.514 1.827 -12.713 1.00 97.50 176 LEU A N 1
ATOM 1433 C CA . LEU A 1 176 ? 7.373 0.367 -12.623 1.00 97.50 176 LEU A CA 1
ATOM 1434 C C . LEU A 1 176 ? 8.288 -0.359 -13.617 1.00 97.50 176 LEU A C 1
ATOM 1436 O O . LEU A 1 176 ? 9.022 -1.272 -13.241 1.00 97.50 176 LEU A O 1
ATOM 1440 N N . LYS A 1 177 ? 8.335 0.116 -14.861 1.00 96.75 177 LYS A N 1
ATOM 1441 C CA . LYS A 1 177 ? 9.222 -0.379 -15.917 1.00 96.75 177 LYS A CA 1
ATOM 1442 C C . LYS A 1 177 ? 10.695 -0.510 -15.505 1.00 96.75 177 LYS A C 1
ATOM 1444 O O . LYS A 1 177 ? 11.384 -1.402 -16.006 1.00 96.75 177 LYS A O 1
ATOM 1449 N N . GLY A 1 178 ? 11.176 0.327 -14.584 1.00 96.62 178 GLY A N 1
ATOM 1450 C CA . GLY A 1 178 ? 12.548 0.270 -14.076 1.00 96.62 178 GLY A CA 1
ATOM 1451 C C . GLY A 1 178 ? 12.859 -0.998 -13.273 1.00 96.62 178 GLY A C 1
ATOM 1452 O O . GLY A 1 178 ? 14.017 -1.398 -13.179 1.00 96.62 178 GLY A O 1
ATOM 1453 N N . LEU A 1 179 ? 11.848 -1.689 -12.735 1.00 97.31 179 LEU A N 1
ATOM 1454 C CA . LEU A 1 179 ? 12.002 -3.017 -12.128 1.00 97.31 179 LEU A CA 1
ATOM 1455 C C . LEU A 1 179 ? 12.421 -4.082 -13.155 1.00 97.31 179 LEU A C 1
ATOM 1457 O O . LEU A 1 179 ? 13.146 -5.022 -12.835 1.00 97.31 179 LEU A O 1
ATOM 1461 N N . PHE A 1 180 ? 11.976 -3.929 -14.398 1.00 96.88 180 PHE A N 1
ATOM 1462 C CA . PHE A 1 180 ? 12.175 -4.922 -15.452 1.00 96.88 180 PHE A CA 1
ATOM 1463 C C . PHE A 1 180 ? 13.362 -4.603 -16.359 1.00 96.88 180 PHE A C 1
ATOM 1465 O O . PHE A 1 180 ? 13.903 -5.502 -16.996 1.00 96.88 180 PHE A O 1
ATOM 1472 N N . LYS A 1 181 ? 13.763 -3.329 -16.448 1.00 95.69 181 LYS A N 1
ATOM 1473 C CA . LYS A 1 181 ? 14.742 -2.874 -17.450 1.00 95.69 181 LYS A CA 1
ATOM 1474 C C . LYS A 1 181 ? 16.020 -2.275 -16.884 1.00 95.69 181 LYS A C 1
ATOM 1476 O O . LYS A 1 181 ? 17.020 -2.278 -17.595 1.00 95.69 181 LYS A O 1
ATOM 1481 N N . ASP A 1 182 ? 16.004 -1.781 -15.649 1.00 93.56 182 ASP A N 1
ATOM 1482 C CA . ASP A 1 182 ? 17.143 -1.041 -15.111 1.00 93.56 182 ASP A CA 1
ATOM 1483 C C . ASP A 1 182 ? 17.998 -1.906 -14.187 1.00 93.56 182 ASP A C 1
ATOM 1485 O O . ASP A 1 182 ? 17.490 -2.664 -13.361 1.00 93.56 182 ASP A O 1
ATOM 1489 N N . GLU A 1 183 ? 19.314 -1.705 -14.243 1.00 92.69 183 GLU A N 1
ATOM 1490 C CA . GLU A 1 183 ? 20.263 -2.366 -13.337 1.00 92.69 183 GLU A CA 1
ATOM 1491 C C . GLU A 1 183 ? 20.453 -1.600 -12.015 1.00 92.69 183 GLU A C 1
ATOM 1493 O O . GLU A 1 183 ? 21.011 -2.133 -11.060 1.00 92.69 183 GLU A O 1
ATOM 1498 N N . SER A 1 184 ? 20.019 -0.335 -11.948 1.00 91.94 184 SER A N 1
ATOM 1499 C CA . SER A 1 184 ? 20.290 0.538 -10.798 1.00 91.94 184 SER A CA 1
ATOM 1500 C C . SER A 1 184 ? 19.632 0.021 -9.520 1.00 91.94 184 SER A C 1
ATOM 1502 O O . SER A 1 184 ? 18.437 -0.274 -9.500 1.00 91.94 184 SER A O 1
ATOM 1504 N N . LEU A 1 185 ? 20.389 -0.017 -8.428 1.00 92.94 185 LEU A N 1
ATOM 1505 C CA . LEU A 1 185 ? 19.899 -0.384 -7.095 1.00 92.94 185 LEU A CA 1
ATOM 1506 C C . LEU A 1 185 ? 19.710 0.830 -6.183 1.00 92.94 185 LEU A C 1
ATOM 1508 O O . LEU A 1 185 ? 19.395 0.685 -5.006 1.00 92.94 185 LEU A O 1
ATOM 1512 N N . GLU A 1 186 ? 19.871 2.039 -6.725 1.00 92.19 186 GLU A N 1
ATOM 1513 C CA . GLU A 1 186 ? 19.672 3.268 -5.969 1.00 92.19 186 GLU A CA 1
ATOM 1514 C C . GLU A 1 186 ? 18.210 3.414 -5.539 1.00 92.19 186 GLU A C 1
ATOM 1516 O O . GLU A 1 186 ? 17.278 3.510 -6.353 1.00 92.19 186 GLU A O 1
ATOM 1521 N N . THR A 1 187 ? 18.020 3.472 -4.226 1.00 93.38 187 THR A N 1
ATOM 1522 C CA . THR A 1 187 ? 16.709 3.512 -3.589 1.00 93.38 187 THR A CA 1
ATOM 1523 C C . THR A 1 187 ? 16.691 4.516 -2.441 1.00 93.38 187 THR A C 1
ATOM 1525 O O . THR A 1 187 ? 17.687 4.718 -1.748 1.00 93.38 187 THR A O 1
ATOM 1528 N N . LEU A 1 188 ? 15.539 5.161 -2.248 1.00 93.31 188 LEU A N 1
ATOM 1529 C CA . LEU A 1 188 ? 15.268 6.001 -1.076 1.00 93.31 188 LEU A CA 1
ATOM 1530 C C . LEU A 1 188 ? 14.539 5.232 0.035 1.00 93.31 188 LEU A C 1
ATOM 1532 O O . LEU A 1 188 ? 14.428 5.739 1.153 1.00 93.31 188 LEU A O 1
ATOM 1536 N N . TYR A 1 189 ? 14.014 4.045 -0.278 1.00 94.25 189 TYR A N 1
ATOM 1537 C CA . TYR A 1 189 ? 13.099 3.278 0.568 1.00 94.25 189 TYR A CA 1
ATOM 1538 C C . TYR A 1 189 ? 13.520 1.812 0.620 1.00 94.25 189 TYR A C 1
ATOM 1540 O O . TYR A 1 189 ? 12.826 0.931 0.125 1.00 94.25 189 TYR A O 1
ATOM 1548 N N . GLY A 1 190 ? 14.691 1.580 1.196 1.00 94.00 190 GLY A N 1
ATOM 1549 C CA . GLY A 1 190 ? 15.380 0.295 1.257 1.00 94.00 190 GLY A CA 1
ATOM 1550 C C . GLY A 1 190 ? 16.883 0.538 1.214 1.00 94.00 190 GLY A C 1
ATOM 1551 O O . GLY A 1 190 ? 17.322 1.693 1.241 1.00 94.00 190 GLY A O 1
ATOM 1552 N N . LYS A 1 191 ? 17.668 -0.530 1.133 1.00 95.88 191 LYS A N 1
ATOM 1553 C CA . LYS A 1 191 ? 19.123 -0.450 0.956 1.00 95.88 191 LYS A CA 1
ATOM 1554 C C . LYS A 1 191 ? 19.568 -0.963 -0.410 1.00 95.88 191 LYS A C 1
ATOM 1556 O O . LYS A 1 191 ? 20.445 -0.357 -1.016 1.00 95.88 191 LYS A O 1
ATOM 1561 N N . PHE A 1 192 ? 18.952 -2.038 -0.894 1.00 96.44 192 PHE A N 1
ATOM 1562 C CA . PHE A 1 192 ? 19.309 -2.694 -2.157 1.00 96.44 192 PHE A CA 1
ATOM 1563 C C . PHE A 1 192 ? 18.144 -2.781 -3.143 1.00 96.44 192 PHE A C 1
ATOM 1565 O O . PHE A 1 192 ? 18.368 -2.882 -4.348 1.00 96.44 192 PHE A O 1
ATOM 1572 N N . LEU A 1 193 ? 16.902 -2.705 -2.660 1.00 97.25 193 LEU A N 1
ATOM 1573 C CA . LEU A 1 193 ? 15.723 -2.611 -3.513 1.00 97.25 193 LEU A CA 1
ATOM 1574 C C . LEU A 1 193 ? 14.685 -1.677 -2.894 1.00 97.25 193 LEU A C 1
ATOM 1576 O O . LEU A 1 193 ? 14.538 -1.593 -1.678 1.00 97.25 193 LEU A O 1
ATOM 1580 N N . ASP A 1 194 ? 13.973 -0.943 -3.743 1.00 97.38 194 ASP A N 1
ATOM 1581 C CA . ASP A 1 194 ? 12.921 -0.032 -3.305 1.00 97.38 194 ASP A CA 1
ATOM 1582 C C . ASP A 1 194 ? 11.671 -0.793 -2.843 1.00 97.38 194 ASP A C 1
ATOM 1584 O O . ASP A 1 194 ? 11.185 -1.685 -3.544 1.00 97.38 194 ASP A O 1
ATOM 1588 N N . GLN A 1 195 ? 11.128 -0.411 -1.682 1.00 96.56 195 GLN A N 1
ATOM 1589 C CA . GLN A 1 195 ? 9.927 -1.005 -1.090 1.00 96.56 195 GLN A CA 1
ATOM 1590 C C . GLN A 1 195 ? 8.760 -1.064 -2.077 1.00 96.56 195 GLN A C 1
ATOM 1592 O O . GLN A 1 195 ? 8.017 -2.035 -2.067 1.00 96.56 195 GLN A O 1
ATOM 1597 N N . ARG A 1 196 ? 8.622 -0.076 -2.967 1.00 97.25 196 ARG A N 1
ATOM 1598 C CA . ARG A 1 196 ? 7.525 -0.035 -3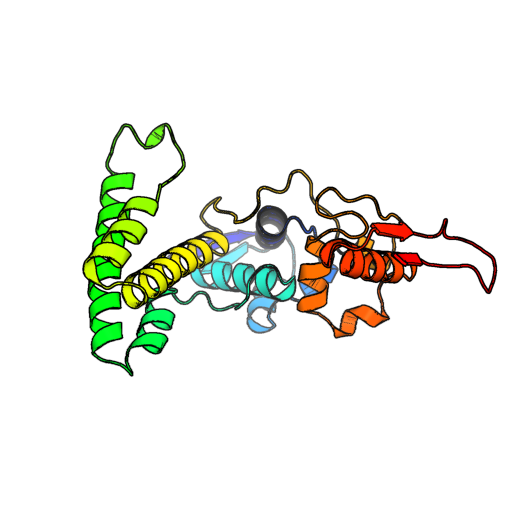.947 1.00 97.25 196 ARG A CA 1
ATOM 1599 C C . ARG A 1 196 ? 7.574 -1.196 -4.939 1.00 97.25 196 ARG A C 1
ATOM 1601 O O . ARG A 1 196 ? 6.532 -1.692 -5.350 1.00 97.25 196 ARG A O 1
ATOM 1608 N N . TYR A 1 197 ? 8.773 -1.644 -5.308 1.00 98.00 197 TYR A N 1
ATOM 1609 C CA . TYR A 1 197 ? 8.934 -2.832 -6.145 1.00 98.00 197 TYR A CA 1
ATOM 1610 C C . TYR A 1 197 ? 8.668 -4.117 -5.365 1.00 98.00 197 TYR A C 1
ATOM 1612 O O . TYR A 1 197 ? 8.118 -5.054 -5.929 1.00 98.00 197 TYR A O 1
ATOM 1620 N N . ILE A 1 198 ? 9.015 -4.155 -4.076 1.00 97.50 198 ILE A N 1
ATOM 1621 C CA . ILE A 1 198 ? 8.687 -5.291 -3.204 1.00 97.50 198 ILE A CA 1
ATOM 1622 C C . ILE A 1 198 ? 7.171 -5.413 -3.044 1.00 97.50 198 ILE A C 1
ATOM 1624 O O . ILE A 1 198 ? 6.646 -6.504 -3.224 1.00 97.50 198 ILE A O 1
ATOM 1628 N N . ASP A 1 199 ? 6.475 -4.304 -2.782 1.00 97.38 199 ASP A N 1
ATOM 1629 C CA . ASP A 1 199 ? 5.011 -4.263 -2.689 1.00 97.38 199 ASP A CA 1
ATOM 1630 C C . ASP A 1 199 ? 4.374 -4.779 -3.991 1.00 97.38 199 ASP A C 1
ATOM 1632 O O . ASP A 1 199 ? 3.499 -5.644 -3.963 1.00 97.38 199 ASP A O 1
ATOM 1636 N N . TYR A 1 200 ? 4.864 -4.309 -5.145 1.00 98.12 200 TYR A N 1
ATOM 1637 C CA . TYR A 1 200 ? 4.408 -4.788 -6.450 1.00 98.12 200 TYR A CA 1
ATOM 1638 C C . TYR A 1 200 ? 4.644 -6.295 -6.636 1.00 98.12 200 TYR A C 1
ATOM 1640 O O . TYR A 1 200 ? 3.741 -6.994 -7.090 1.00 98.12 200 TYR A O 1
ATOM 1648 N N . LEU A 1 201 ? 5.832 -6.807 -6.298 1.00 97.81 201 LEU A N 1
ATOM 1649 C CA . LEU A 1 201 ? 6.183 -8.222 -6.477 1.00 97.81 201 LEU A CA 1
ATOM 1650 C C . LEU A 1 201 ? 5.456 -9.153 -5.505 1.00 97.81 201 LEU A C 1
ATOM 1652 O O . LEU A 1 201 ? 5.125 -10.267 -5.894 1.00 97.81 201 LEU A O 1
ATOM 1656 N N . ASP A 1 202 ? 5.177 -8.713 -4.278 1.00 96.56 202 ASP A N 1
ATOM 1657 C CA . ASP A 1 202 ? 4.362 -9.469 -3.317 1.00 96.56 202 ASP A CA 1
ATOM 1658 C C . ASP A 1 202 ? 2.969 -9.756 -3.895 1.00 96.56 202 ASP A C 1
ATOM 1660 O O . ASP A 1 202 ? 2.456 -10.873 -3.827 1.00 96.56 202 ASP A O 1
ATOM 1664 N N . LYS A 1 203 ? 2.391 -8.756 -4.568 1.00 96.94 203 LYS A N 1
ATOM 1665 C CA . LYS A 1 203 ? 1.109 -8.882 -5.262 1.00 96.94 203 LYS A CA 1
ATOM 1666 C C . LYS A 1 203 ? 1.208 -9.635 -6.593 1.00 96.94 203 LYS A C 1
ATOM 1668 O O . LYS A 1 203 ? 0.300 -10.395 -6.931 1.00 96.94 203 LYS A O 1
ATOM 1673 N N . ASN A 1 204 ? 2.287 -9.422 -7.341 1.00 96.81 204 ASN A N 1
ATOM 1674 C CA . ASN A 1 204 ? 2.495 -9.933 -8.695 1.00 96.81 204 ASN A CA 1
ATOM 1675 C C . ASN A 1 204 ? 3.658 -10.922 -8.726 1.00 96.81 204 ASN A C 1
ATOM 1677 O O . ASN A 1 204 ? 4.603 -10.751 -9.497 1.00 96.81 204 ASN A O 1
ATOM 1681 N N . PHE A 1 205 ? 3.601 -11.953 -7.883 1.00 96.25 205 PHE A N 1
ATOM 1682 C CA . PHE A 1 205 ? 4.720 -12.877 -7.689 1.00 96.25 205 PHE A CA 1
ATOM 1683 C C . PHE A 1 205 ? 5.188 -13.540 -8.993 1.00 96.25 205 PHE A C 1
ATOM 1685 O O . PHE A 1 205 ? 6.386 -13.716 -9.204 1.00 96.25 205 PHE A O 1
ATOM 1692 N N . ASP A 1 206 ? 4.273 -13.801 -9.929 1.00 95.94 206 ASP A N 1
ATOM 1693 C CA . ASP A 1 206 ? 4.596 -14.350 -11.253 1.00 95.94 206 ASP A CA 1
ATOM 1694 C C . ASP A 1 206 ? 5.493 -13.420 -12.097 1.00 95.94 206 ASP A C 1
ATOM 1696 O O . ASP A 1 206 ? 6.208 -13.873 -12.991 1.00 95.94 206 ASP A O 1
ATOM 1700 N N . SER A 1 207 ? 5.521 -12.118 -11.792 1.00 95.56 207 SER A N 1
ATOM 1701 C CA . SER A 1 207 ? 6.427 -11.154 -12.429 1.00 95.56 207 SER A CA 1
ATOM 1702 C C . SER A 1 207 ? 7.880 -11.307 -11.979 1.00 95.56 207 SER A C 1
ATOM 1704 O O . SER A 1 207 ? 8.766 -10.769 -12.644 1.00 95.56 207 SER A O 1
ATOM 1706 N N . LEU A 1 208 ? 8.151 -12.039 -10.889 1.00 95.12 208 LEU A N 1
ATOM 1707 C CA . LEU A 1 208 ? 9.498 -12.221 -10.341 1.00 95.12 208 LEU A CA 1
ATOM 1708 C C . LEU A 1 208 ? 10.463 -12.815 -11.374 1.00 95.12 208 LEU A C 1
ATOM 1710 O O . LEU A 1 208 ? 11.613 -12.397 -11.439 1.00 95.12 208 LEU A O 1
ATOM 1714 N N . GLY A 1 209 ? 9.995 -13.735 -12.222 1.00 94.31 209 GLY A N 1
ATOM 1715 C CA . GLY A 1 209 ? 10.821 -14.338 -13.276 1.00 94.31 209 GLY A CA 1
ATOM 1716 C C . GLY A 1 209 ? 11.210 -13.378 -14.406 1.00 94.31 209 GLY A C 1
ATOM 1717 O O . GLY A 1 209 ? 12.111 -13.686 -15.180 1.00 94.31 209 GLY A O 1
ATOM 1718 N N . ASN A 1 210 ? 10.550 -12.221 -14.499 1.00 95.69 210 ASN A N 1
ATOM 1719 C CA . ASN A 1 210 ? 10.749 -11.246 -15.569 1.00 95.69 210 ASN A CA 1
ATOM 1720 C C . ASN A 1 210 ? 11.523 -10.003 -15.118 1.00 95.69 210 ASN A C 1
ATOM 1722 O O . ASN A 1 210 ? 11.832 -9.155 -15.958 1.00 95.69 210 ASN A O 1
ATOM 1726 N N . ILE A 1 211 ? 11.801 -9.843 -13.817 1.00 97.31 211 ILE A N 1
ATOM 1727 C CA . ILE A 1 211 ? 12.547 -8.675 -13.340 1.00 97.31 211 ILE A CA 1
ATOM 1728 C C . ILE A 1 211 ? 13.978 -8.709 -13.860 1.00 97.31 211 ILE A C 1
ATOM 1730 O O . ILE A 1 211 ? 14.534 -9.763 -14.169 1.00 97.31 211 ILE A O 1
ATOM 1734 N N . HIS A 1 212 ? 14.602 -7.539 -13.913 1.00 95.62 212 HIS A N 1
ATOM 1735 C CA . HIS A 1 212 ? 16.001 -7.466 -14.291 1.00 95.62 212 HIS A CA 1
ATOM 1736 C C . HIS A 1 212 ? 16.859 -8.284 -13.307 1.00 95.62 212 HIS A C 1
ATOM 1738 O O . HIS A 1 212 ? 16.697 -8.141 -12.096 1.00 95.62 212 HIS A O 1
ATOM 1744 N N . TRP A 1 213 ? 17.801 -9.102 -13.793 1.00 92.81 213 TRP A N 1
ATOM 1745 C CA . TRP A 1 213 ? 18.619 -9.998 -12.952 1.00 92.81 213 TRP A CA 1
ATOM 1746 C C . TRP A 1 213 ? 19.268 -9.262 -11.768 1.00 92.81 213 TRP A C 1
ATOM 1748 O O . TRP A 1 213 ? 19.189 -9.700 -10.624 1.00 92.81 213 TRP A O 1
ATOM 1758 N N . ARG A 1 214 ? 19.788 -8.054 -12.012 1.00 94.00 214 ARG A N 1
ATOM 1759 C CA . ARG A 1 214 ? 20.373 -7.208 -10.965 1.00 94.00 214 ARG A CA 1
ATOM 1760 C C . ARG A 1 214 ? 19.374 -6.816 -9.865 1.00 94.00 214 ARG A C 1
ATOM 1762 O O . ARG A 1 214 ? 19.749 -6.688 -8.704 1.00 94.00 214 ARG A O 1
ATOM 1769 N N . LYS A 1 215 ? 18.088 -6.652 -10.196 1.00 96.00 215 LYS A N 1
ATOM 1770 C CA . LYS A 1 215 ? 17.014 -6.390 -9.220 1.00 96.00 215 LYS A CA 1
ATOM 1771 C C . LYS A 1 215 ? 16.705 -7.620 -8.381 1.00 96.00 215 LYS A C 1
ATOM 1773 O O . LYS A 1 215 ? 16.355 -7.458 -7.217 1.00 96.00 215 LYS A O 1
ATOM 1778 N N . PHE A 1 216 ? 16.856 -8.819 -8.940 1.00 95.25 216 PHE A N 1
ATOM 1779 C CA . PHE A 1 216 ? 16.718 -10.067 -8.193 1.00 95.25 216 PHE A CA 1
ATOM 1780 C C . PHE A 1 216 ? 17.824 -10.223 -7.138 1.00 95.25 216 PHE A C 1
ATOM 1782 O O . PHE A 1 216 ? 17.544 -10.554 -5.984 1.00 95.25 216 PHE A O 1
ATOM 1789 N N . GLU A 1 217 ? 19.067 -9.885 -7.485 1.00 94.88 217 GLU A N 1
ATOM 1790 C CA . GLU A 1 217 ? 20.165 -9.802 -6.510 1.00 94.88 217 GLU A CA 1
ATOM 1791 C C . GLU A 1 217 ? 19.865 -8.755 -5.432 1.00 94.88 217 GLU A C 1
ATOM 1793 O O . GLU A 1 217 ? 19.975 -9.035 -4.238 1.00 94.88 217 GLU A O 1
ATOM 1798 N N . GLY A 1 218 ? 19.406 -7.567 -5.844 1.00 96.31 218 GLY A N 1
ATOM 1799 C CA . GLY A 1 218 ? 18.977 -6.509 -4.932 1.00 96.31 218 GLY A CA 1
ATOM 1800 C C . GLY A 1 218 ? 17.869 -6.957 -3.974 1.00 96.31 218 GLY A C 1
ATOM 1801 O O . GLY A 1 218 ? 17.962 -6.694 -2.779 1.00 96.31 218 GLY A O 1
ATOM 1802 N N . LEU A 1 219 ? 16.860 -7.685 -4.466 1.00 97.12 219 LEU A N 1
ATOM 1803 C CA . LEU A 1 219 ? 15.784 -8.265 -3.655 1.00 97.12 219 LEU A CA 1
ATOM 1804 C C . LEU A 1 219 ? 16.333 -9.241 -2.608 1.00 97.12 219 LEU A C 1
ATOM 1806 O O . LEU A 1 219 ? 15.944 -9.186 -1.442 1.00 97.12 219 LEU A O 1
ATOM 1810 N N . THR A 1 220 ? 17.254 -10.112 -3.018 1.00 95.75 220 THR A N 1
ATOM 1811 C CA . THR A 1 220 ? 17.887 -11.103 -2.137 1.00 95.75 220 THR A CA 1
ATOM 1812 C C . THR A 1 220 ? 18.704 -10.419 -1.040 1.00 95.75 220 THR A C 1
ATOM 1814 O O . THR A 1 220 ? 18.566 -10.744 0.140 1.00 95.75 220 THR A O 1
ATOM 1817 N N . CYS A 1 221 ? 19.508 -9.420 -1.404 1.00 97.06 221 CYS A N 1
ATOM 1818 C CA . CYS A 1 221 ? 20.279 -8.624 -0.452 1.00 97.06 221 CYS A CA 1
ATOM 1819 C C . CYS A 1 221 ? 19.379 -7.846 0.516 1.00 97.06 221 CYS A C 1
ATOM 1821 O O . CYS A 1 221 ? 19.634 -7.824 1.719 1.00 97.06 221 CYS A O 1
ATOM 1823 N N . GLU A 1 222 ? 18.303 -7.240 0.010 1.00 97.75 222 GLU A N 1
ATOM 1824 C CA . GLU A 1 222 ? 17.321 -6.509 0.813 1.00 97.75 222 GLU A CA 1
ATOM 1825 C C . GLU A 1 222 ? 16.619 -7.428 1.823 1.00 97.75 222 GLU A C 1
ATOM 1827 O O . GLU A 1 222 ? 16.403 -7.028 2.967 1.00 97.75 222 GLU A O 1
ATOM 1832 N N . PHE A 1 223 ? 16.314 -8.675 1.444 1.00 97.12 223 PHE A N 1
ATOM 1833 C CA . PHE A 1 223 ? 15.770 -9.670 2.367 1.00 97.12 223 PHE A CA 1
ATOM 1834 C C . PHE A 1 223 ? 16.713 -9.916 3.553 1.00 97.12 223 PHE A C 1
ATOM 1836 O O . PHE A 1 223 ? 16.286 -9.771 4.700 1.00 97.12 223 PHE A O 1
ATOM 1843 N N . PHE A 1 224 ? 17.987 -10.238 3.306 1.00 97.62 224 PHE A N 1
ATOM 1844 C CA . PHE A 1 224 ? 18.947 -10.513 4.385 1.00 97.62 224 PHE A CA 1
ATOM 1845 C C . PHE A 1 224 ? 19.242 -9.280 5.244 1.00 97.62 224 PHE A C 1
ATOM 1847 O O . PHE A 1 224 ? 19.300 -9.391 6.469 1.00 97.62 224 PHE A O 1
ATOM 1854 N N . GLU A 1 225 ? 19.346 -8.098 4.637 1.00 97.25 225 GLU A N 1
ATOM 1855 C CA . GLU A 1 225 ? 19.520 -6.846 5.380 1.00 97.25 225 GLU A CA 1
ATOM 1856 C C . GLU A 1 225 ? 18.359 -6.623 6.362 1.00 97.25 225 GLU A C 1
ATOM 1858 O O . GLU A 1 225 ? 18.573 -6.268 7.520 1.00 97.25 225 GLU A O 1
ATOM 1863 N N . ARG A 1 226 ? 17.116 -6.897 5.940 1.00 96.56 226 ARG A N 1
ATOM 1864 C CA . ARG A 1 226 ? 15.929 -6.769 6.804 1.00 96.56 226 ARG A CA 1
ATOM 1865 C C . ARG A 1 226 ? 15.873 -7.793 7.928 1.00 96.56 226 ARG A C 1
ATOM 1867 O O . ARG A 1 226 ? 15.251 -7.520 8.951 1.00 96.56 226 ARG A O 1
ATOM 1874 N N . GLN A 1 227 ? 16.520 -8.942 7.758 1.00 96.75 227 GLN A N 1
ATOM 1875 C CA . GLN A 1 227 ? 16.704 -9.920 8.833 1.00 96.75 227 GLN A CA 1
ATOM 1876 C C . GLN A 1 227 ? 17.825 -9.517 9.811 1.00 96.75 227 GLN A C 1
ATOM 1878 O O . GLN A 1 227 ? 18.025 -10.190 10.819 1.00 96.75 227 GLN A O 1
ATOM 1883 N N . GLY A 1 228 ? 18.532 -8.411 9.552 1.00 96.75 228 GLY A N 1
ATOM 1884 C CA . GLY A 1 228 ? 19.573 -7.875 10.427 1.00 96.75 228 GLY A CA 1
ATOM 1885 C C . GLY A 1 228 ? 20.979 -8.398 10.138 1.00 96.75 228 GLY A C 1
ATOM 1886 O O . GLY A 1 228 ? 21.888 -8.118 10.919 1.00 96.75 228 GLY A O 1
ATOM 1887 N N . TYR A 1 229 ? 21.177 -9.128 9.037 1.00 97.69 229 TYR A N 1
ATOM 1888 C CA . TYR A 1 229 ? 22.517 -9.477 8.566 1.00 97.69 229 TYR A CA 1
ATOM 1889 C C . TYR A 1 229 ? 23.204 -8.250 7.983 1.00 97.69 229 TYR A C 1
ATOM 1891 O O . TYR A 1 229 ? 22.550 -7.346 7.456 1.00 97.69 229 TYR A O 1
ATOM 1899 N N . LYS A 1 230 ? 24.536 -8.234 8.014 1.00 96.69 230 LYS A N 1
ATOM 1900 C CA . LYS A 1 230 ? 25.284 -7.242 7.246 1.00 96.69 230 LYS A CA 1
ATOM 1901 C C . LYS A 1 230 ? 25.554 -7.830 5.860 1.00 96.69 230 LYS A C 1
ATOM 1903 O O . LYS A 1 230 ? 26.144 -8.897 5.714 1.00 96.69 230 LYS A O 1
ATOM 1908 N N . VAL A 1 231 ? 25.080 -7.108 4.849 1.00 97.19 231 VAL A N 1
ATOM 1909 C CA . VAL A 1 231 ? 25.095 -7.544 3.452 1.00 97.19 231 VAL A CA 1
ATOM 1910 C C . VAL A 1 231 ? 25.982 -6.627 2.615 1.00 97.19 231 VAL A C 1
ATOM 1912 O O . VAL A 1 231 ? 25.912 -5.400 2.737 1.00 97.19 231 VAL A O 1
ATOM 1915 N N . GLU A 1 232 ? 26.788 -7.220 1.739 1.00 95.06 232 GLU A N 1
ATOM 1916 C CA . GLU A 1 232 ? 27.492 -6.528 0.657 1.00 95.06 232 GLU A CA 1
ATOM 1917 C C . GLU A 1 232 ? 27.106 -7.157 -0.681 1.00 95.06 232 GLU A C 1
ATOM 1919 O O . GLU A 1 232 ? 27.234 -8.368 -0.875 1.00 95.06 232 GLU A O 1
ATOM 1924 N N . ILE A 1 233 ? 26.631 -6.321 -1.602 1.00 92.62 233 ILE A N 1
ATOM 1925 C CA . ILE A 1 233 ? 26.258 -6.743 -2.950 1.00 92.62 233 ILE A CA 1
ATOM 1926 C C . ILE A 1 233 ? 27.484 -6.736 -3.869 1.00 92.62 233 ILE A C 1
ATOM 1928 O O . ILE A 1 233 ? 28.320 -5.834 -3.785 1.00 92.62 233 ILE A O 1
ATOM 1932 N N . GLY A 1 234 ? 27.602 -7.742 -4.736 1.00 88.88 234 GLY A N 1
ATOM 1933 C CA . GLY A 1 234 ? 28.675 -7.841 -5.726 1.00 88.88 234 GLY A CA 1
ATOM 1934 C C . GLY A 1 234 ? 28.647 -6.683 -6.725 1.00 88.88 234 GLY A C 1
ATOM 1935 O O . GLY A 1 234 ? 27.623 -6.020 -6.877 1.00 88.88 234 GLY A O 1
ATOM 1936 N N . GLU A 1 235 ? 29.755 -6.423 -7.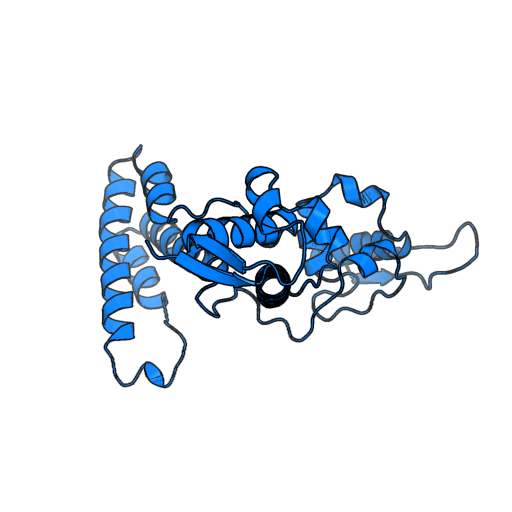422 1.00 83.44 235 GLU A N 1
ATOM 1937 C CA . GLU A 1 235 ? 29.910 -5.233 -8.281 1.00 83.44 235 GLU A CA 1
ATOM 1938 C C . GLU A 1 235 ? 28.955 -5.217 -9.488 1.00 83.44 235 GLU A C 1
ATOM 1940 O O . GLU A 1 235 ? 28.504 -4.145 -9.886 1.00 83.44 235 GLU A O 1
ATOM 1945 N N . GLY A 1 236 ? 28.560 -6.392 -9.990 1.00 71.88 236 GLY A N 1
ATOM 1946 C CA . GLY A 1 236 ? 27.650 -6.546 -11.124 1.00 71.88 236 GLY A CA 1
ATOM 1947 C C . GLY A 1 236 ? 28.306 -6.181 -12.464 1.00 71.88 236 GLY A C 1
ATOM 1948 O O . GLY A 1 236 ? 28.641 -5.022 -12.688 1.00 71.88 236 GLY A O 1
ATOM 1949 N N . ARG A 1 237 ? 28.410 -7.186 -13.355 1.00 66.38 237 ARG A N 1
ATOM 1950 C CA . ARG A 1 237 ? 28.814 -7.204 -14.789 1.00 66.38 237 ARG A CA 1
ATOM 1951 C C . ARG A 1 237 ? 30.017 -8.116 -15.081 1.00 66.38 237 ARG A C 1
ATOM 1953 O O . ARG A 1 237 ? 31.054 -7.994 -14.447 1.00 66.38 237 ARG A O 1
ATOM 1960 N N . ASN A 1 238 ? 29.815 -8.966 -16.099 1.00 46.88 238 ASN A N 1
ATOM 1961 C CA . ASN A 1 238 ? 30.735 -9.864 -16.813 1.00 46.88 238 ASN A CA 1
ATOM 1962 C C . ASN A 1 238 ? 31.866 -10.492 -15.992 1.00 46.88 238 ASN A C 1
ATOM 1964 O O . ASN A 1 238 ? 32.984 -9.998 -16.017 1.00 46.88 238 ASN A O 1
ATOM 1968 N N . ASP A 1 239 ? 31.559 -11.621 -15.356 1.00 47.53 239 ASP A N 1
ATOM 1969 C CA . ASP A 1 239 ? 32.251 -12.890 -15.599 1.00 47.53 239 ASP A CA 1
ATOM 1970 C C . ASP A 1 239 ? 31.370 -14.017 -15.035 1.00 47.53 239 ASP A C 1
ATOM 1972 O O . ASP A 1 239 ? 30.878 -13.929 -13.907 1.00 47.53 239 ASP A O 1
ATOM 1976 N N . ASP A 1 240 ? 31.125 -15.050 -15.844 1.00 50.81 240 ASP A N 1
ATOM 1977 C CA . ASP A 1 240 ? 30.415 -16.271 -15.452 1.00 50.81 240 ASP A CA 1
ATOM 1978 C C . ASP A 1 240 ? 31.089 -16.879 -14.202 1.00 50.81 240 ASP A C 1
ATOM 1980 O O . ASP A 1 240 ? 32.103 -17.572 -14.306 1.00 50.81 240 ASP A O 1
ATOM 1984 N N . GLY A 1 241 ? 30.552 -16.594 -13.007 1.00 57.72 241 GLY A N 1
ATOM 1985 C CA . GLY A 1 241 ? 31.049 -17.123 -11.727 1.00 57.72 241 GLY A CA 1
ATOM 1986 C C . GLY A 1 241 ? 31.358 -16.107 -10.615 1.00 57.72 241 GLY A C 1
ATOM 1987 O O . GLY A 1 241 ? 31.998 -16.483 -9.630 1.00 57.72 241 GLY A O 1
ATOM 1988 N N . GLY A 1 242 ? 30.942 -14.842 -10.742 1.00 72.88 242 GLY A N 1
ATOM 1989 C CA . GLY A 1 242 ? 31.058 -13.839 -9.672 1.00 72.88 242 GLY A CA 1
ATOM 1990 C C . GLY A 1 242 ? 30.232 -14.153 -8.409 1.00 72.88 242 GLY A C 1
ATOM 1991 O O . GLY A 1 242 ? 29.311 -14.961 -8.429 1.00 72.88 242 GLY A O 1
ATOM 1992 N N . ILE A 1 243 ? 30.579 -13.520 -7.281 1.00 82.44 243 ILE A N 1
ATOM 1993 C CA . ILE A 1 243 ? 29.782 -13.584 -6.042 1.00 82.44 243 ILE A CA 1
ATOM 1994 C C . ILE A 1 243 ? 28.751 -12.450 -6.060 1.00 82.44 243 ILE A C 1
ATOM 1996 O O . ILE A 1 243 ? 29.136 -11.283 -5.952 1.00 82.44 243 ILE A O 1
ATOM 2000 N N . ASP A 1 244 ? 27.466 -12.799 -6.114 1.00 87.19 244 ASP A N 1
ATOM 2001 C CA . ASP A 1 244 ? 26.360 -11.830 -6.208 1.00 87.19 244 ASP A CA 1
ATOM 2002 C C . ASP A 1 244 ? 26.084 -11.111 -4.880 1.00 87.19 244 ASP A C 1
ATOM 2004 O O . ASP A 1 244 ? 25.789 -9.914 -4.850 1.00 87.19 244 ASP A O 1
ATOM 2008 N N . ALA A 1 245 ? 26.220 -11.823 -3.760 1.00 91.12 245 ALA A N 1
ATOM 2009 C CA . ALA A 1 245 ? 26.008 -11.289 -2.422 1.00 91.12 245 ALA A CA 1
ATOM 2010 C C . ALA A 1 245 ? 26.916 -11.977 -1.403 1.00 91.12 245 ALA A C 1
ATOM 2012 O O . ALA A 1 245 ? 27.143 -13.188 -1.456 1.00 91.12 245 ALA A O 1
ATOM 2013 N N . ARG A 1 246 ? 27.399 -11.208 -0.429 1.00 93.81 246 ARG A N 1
ATOM 2014 C CA . ARG A 1 246 ? 28.046 -11.737 0.771 1.00 93.81 246 ARG A CA 1
ATOM 2015 C C . ARG A 1 246 ? 27.245 -11.308 1.998 1.00 93.81 246 ARG A C 1
ATOM 2017 O O . ARG A 1 246 ? 26.849 -10.149 2.098 1.00 93.81 246 ARG A O 1
ATOM 2024 N N . VAL A 1 247 ? 26.995 -12.257 2.898 1.00 95.50 247 VAL A N 1
ATOM 2025 C CA . VAL A 1 247 ? 26.087 -12.107 4.044 1.00 95.50 247 VAL A CA 1
ATOM 2026 C C . VAL A 1 247 ? 26.748 -12.699 5.288 1.00 95.50 247 VAL A C 1
ATOM 2028 O O . VAL A 1 247 ? 27.302 -13.799 5.214 1.00 95.50 247 VAL A O 1
ATOM 2031 N N . TRP A 1 248 ? 26.697 -11.982 6.411 1.00 94.75 248 TRP A N 1
ATOM 2032 C CA . TRP A 1 248 ? 27.232 -12.405 7.713 1.00 94.75 248 TRP A CA 1
ATOM 2033 C C . TRP A 1 248 ? 26.430 -11.828 8.877 1.00 94.75 248 TRP A C 1
ATOM 2035 O O . TRP A 1 248 ? 25.802 -10.751 8.716 1.00 94.75 248 TRP A O 1
#